Protein AF-A0A7L0WV06-F1 (afdb_monomer_lite)

Secondary structure (DSSP, 8-state):
-HHHHHHHHHHHHHHHHHHHHHHHHHHHHHHHHHHS--EEEE-------------SHHHHHHHHHHHHH-------EEEEGGGGS----PPPHHHHHHHHHHHHHHHHHHHHHHHHHHHHHHHHHHH-HHHHHHHHHHHHHHHHHHHHHHHHHHHHHHHHHHHHS--HHHHHHHHHHHH-GGG--

Organism: Alectura lathami (NCBI:txid81907)

pLDDT: mean 76.98, std 14.78, range [42.59, 97.94]

Foldseek 3Di:
DVVVVVVLVVVVVVVVVVVVVLVVQLVVLVVCLVVVWDKDFDFDQDPDDDDQDDDDPVSVVVCVVVVVVNPRPRPGDTDTCVVVRDDRDRDDPVVVCVVVVVSVVVVVVSVVVVVVVVVVVVVCCVVCVPVVVVVVVVVVVVVVVVVVVVVVVVVVVVVVVCVVCVDPVNVVVVVCCVVDVPVVD

InterPro domains:
  IPR012858 Dendritic cell-specific transmembrane protein-like [PF07782] (4-140)
  IPR051856 Cell Surface Receptor and E3 Ligase Protein [PTHR21041] (3-168)

Sequence (185 aa):
QVVELLECIPPLLLLLLAWGLDHALVGLLSTIQQHSFVQYSFHSSHHLAVHVMGTSLMAQLLRSTIGALNSSSDTELETSNFACLPQPRSMTRQQYVDSFVPLAVLVLLCLLQAYAYRLRRVIASFYFPKQEKSRVLYLYNKLLRQRHCFVRLQRERIARRVRRYPAVGTVLLEWCCRRWPRLRR

Radius of gyration: 47.27 Å; chains: 1; bounding box: 94×51×133 Å

Structure (mmCIF, N/CA/C/O backbone):
data_AF-A0A7L0WV06-F1
#
_entry.id   AF-A0A7L0WV06-F1
#
loop_
_atom_site.group_PDB
_atom_site.id
_atom_site.type_symbol
_atom_site.label_atom_id
_atom_site.label_alt_id
_atom_site.label_comp_id
_atom_site.label_asym_id
_atom_site.label_entity_id
_atom_site.label_seq_id
_atom_site.pdbx_PDB_ins_code
_atom_site.Cartn_x
_atom_site.Cartn_y
_atom_site.Cartn_z
_atom_site.occupancy
_atom_site.B_iso_or_equiv
_atom_site.auth_seq_id
_atom_site.auth_comp_id
_atom_site.auth_asym_id
_atom_site.auth_atom_id
_atom_site.pdbx_PDB_model_num
ATOM 1 N N . GLN A 1 1 ? -6.486 -5.925 12.689 1.00 59.34 1 GLN A N 1
ATOM 2 C CA . GLN A 1 1 ? -6.756 -4.754 11.823 1.00 59.34 1 GLN A CA 1
ATOM 3 C C . GLN A 1 1 ? -5.502 -3.921 11.599 1.00 59.34 1 GLN A C 1
ATOM 5 O O . GLN A 1 1 ? -5.062 -3.899 10.466 1.00 59.34 1 GLN A O 1
ATOM 10 N N . VAL A 1 2 ? -4.881 -3.309 12.620 1.00 65.00 2 VAL A N 1
ATOM 11 C CA . VAL A 1 2 ? -3.617 -2.555 12.414 1.00 65.00 2 VAL A CA 1
ATOM 12 C C . VAL A 1 2 ? -2.474 -3.461 11.925 1.00 65.00 2 VAL A C 1
ATOM 14 O O . VAL A 1 2 ? -1.718 -3.057 11.056 1.00 65.00 2 VAL A O 1
ATOM 17 N N . VAL A 1 3 ? -2.405 -4.702 12.421 1.00 71.44 3 VAL A N 1
ATOM 18 C CA . VAL A 1 3 ? -1.396 -5.698 12.007 1.00 71.44 3 VAL A CA 1
ATOM 19 C C . VAL A 1 3 ? -1.566 -6.126 10.542 1.00 71.44 3 VAL A C 1
ATOM 21 O O . VAL A 1 3 ? -0.596 -6.125 9.804 1.00 71.44 3 VAL A O 1
ATOM 24 N N . GLU A 1 4 ? -2.791 -6.382 10.076 1.00 70.88 4 GLU A N 1
ATOM 25 C CA . GLU A 1 4 ? -3.025 -6.784 8.673 1.00 70.88 4 GLU A CA 1
ATOM 26 C C . GLU A 1 4 ? -2.817 -5.636 7.672 1.00 70.88 4 GLU A C 1
ATOM 28 O O . GLU A 1 4 ? -2.334 -5.845 6.565 1.00 70.88 4 GLU A O 1
ATOM 33 N N . LEU A 1 5 ? -3.119 -4.395 8.070 1.00 68.88 5 LEU A N 1
ATOM 34 C CA . LEU A 1 5 ? -2.760 -3.211 7.280 1.00 68.88 5 LEU A CA 1
ATOM 35 C C . LEU A 1 5 ? -1.241 -3.035 7.188 1.00 68.88 5 LEU A C 1
ATOM 37 O O . LEU A 1 5 ? -0.743 -2.645 6.138 1.00 68.88 5 LEU A O 1
ATOM 41 N N . LEU A 1 6 ? -0.514 -3.341 8.265 1.00 77.38 6 LEU A N 1
ATOM 42 C CA . LEU A 1 6 ? 0.947 -3.298 8.304 1.00 77.38 6 LEU A CA 1
ATOM 43 C C . LEU A 1 6 ? 1.575 -4.372 7.401 1.00 77.38 6 LEU A C 1
ATOM 45 O O . LEU A 1 6 ? 2.596 -4.107 6.776 1.00 77.38 6 LEU A O 1
ATOM 49 N N . GLU A 1 7 ? 0.937 -5.537 7.262 1.00 77.50 7 GLU A N 1
ATOM 50 C CA . GLU A 1 7 ? 1.355 -6.594 6.328 1.00 77.50 7 GLU A CA 1
ATOM 51 C C . GLU A 1 7 ? 1.134 -6.227 4.849 1.00 77.50 7 GLU A C 1
ATOM 53 O O . GLU A 1 7 ? 1.850 -6.723 3.984 1.00 77.50 7 GLU A O 1
ATOM 58 N N . CYS A 1 8 ? 0.217 -5.301 4.541 1.00 74.06 8 CYS A N 1
ATOM 59 C CA . CYS A 1 8 ? -0.002 -4.809 3.172 1.00 74.06 8 CYS A CA 1
ATOM 60 C C . CYS A 1 8 ? 1.040 -3.769 2.716 1.00 74.06 8 CYS A C 1
ATOM 62 O O . CYS A 1 8 ? 1.171 -3.496 1.524 1.00 74.06 8 CYS A O 1
ATOM 64 N N . ILE A 1 9 ? 1.786 -3.172 3.646 1.00 79.44 9 ILE A N 1
ATOM 65 C CA . ILE A 1 9 ? 2.802 -2.148 3.359 1.00 79.44 9 ILE A CA 1
ATOM 66 C C . ILE A 1 9 ? 4.009 -2.700 2.574 1.00 79.44 9 ILE A C 1
ATOM 68 O O . ILE A 1 9 ? 4.374 -2.081 1.573 1.00 79.44 9 ILE A O 1
ATOM 72 N N . PRO A 1 10 ? 4.634 -3.836 2.949 1.00 83.12 10 PRO A N 1
ATOM 73 C CA . PRO A 1 10 ? 5.765 -4.387 2.202 1.00 83.12 10 PRO A CA 1
ATOM 74 C C . PRO A 1 10 ? 5.485 -4.702 0.719 1.00 83.12 10 PRO A C 1
ATOM 76 O O . PRO A 1 10 ? 6.305 -4.299 -0.107 1.00 83.12 10 PRO A O 1
ATOM 79 N N . PRO A 1 11 ? 4.366 -5.346 0.317 1.00 80.69 11 PRO A N 1
ATOM 80 C CA . PRO A 1 11 ? 4.102 -5.598 -1.101 1.00 80.69 11 PRO A CA 1
ATOM 81 C C . PRO A 1 11 ? 3.824 -4.310 -1.889 1.00 80.69 11 PRO A C 1
ATOM 83 O O . PRO A 1 11 ? 4.239 -4.204 -3.041 1.00 80.69 11 PRO A O 1
ATOM 86 N N . LEU A 1 12 ? 3.198 -3.299 -1.273 1.00 80.88 12 LEU A N 1
ATOM 87 C CA . LEU A 1 12 ? 3.016 -1.980 -1.894 1.00 80.88 12 LEU A CA 1
ATOM 88 C C . LEU A 1 12 ? 4.351 -1.265 -2.132 1.00 80.88 12 LEU A C 1
ATOM 90 O O . LEU A 1 12 ? 4.566 -0.695 -3.202 1.00 80.88 12 LEU A O 1
ATOM 94 N N . LEU A 1 13 ? 5.257 -1.311 -1.151 1.00 86.75 13 LEU A N 1
ATOM 95 C CA . LEU A 1 13 ? 6.591 -0.722 -1.268 1.00 86.75 13 LEU A CA 1
ATOM 96 C C . LEU A 1 13 ? 7.410 -1.407 -2.368 1.00 86.75 13 LEU A C 1
ATOM 98 O O . LEU A 1 13 ? 8.045 -0.731 -3.174 1.00 86.75 13 LEU A O 1
ATOM 102 N N . LEU A 1 14 ? 7.370 -2.740 -2.417 1.00 84.06 14 LEU A N 1
ATOM 103 C CA . LEU A 1 14 ? 8.088 -3.529 -3.416 1.00 84.06 14 LEU A CA 1
ATOM 104 C C . LEU A 1 14 ? 7.576 -3.243 -4.834 1.00 84.06 14 LEU A C 1
ATOM 106 O O . LEU A 1 14 ? 8.375 -3.144 -5.763 1.00 84.06 14 LEU A O 1
ATOM 110 N N . LEU A 1 15 ? 6.268 -3.024 -4.993 1.00 81.56 15 LEU A N 1
ATOM 111 C CA . LEU A 1 15 ? 5.667 -2.650 -6.271 1.00 81.56 15 LEU A CA 1
ATOM 112 C C . LE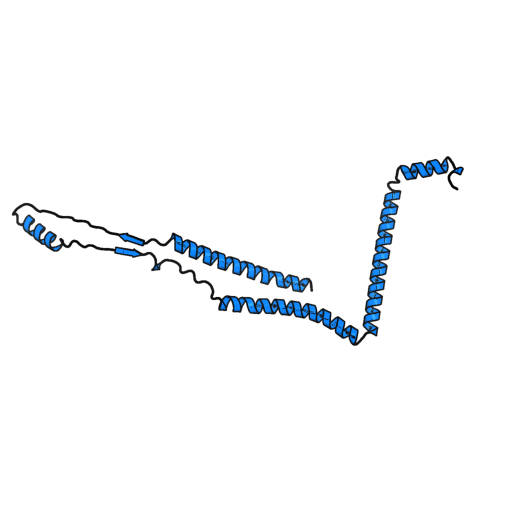U A 1 15 ? 6.090 -1.245 -6.727 1.00 81.56 15 LEU A C 1
ATOM 114 O O . LEU A 1 15 ? 6.464 -1.060 -7.883 1.00 81.56 15 LEU A O 1
ATOM 118 N N . LEU A 1 16 ? 6.072 -0.264 -5.820 1.00 84.75 16 LEU A N 1
ATOM 119 C CA . LEU A 1 16 ? 6.565 1.090 -6.097 1.00 84.75 16 LEU A CA 1
ATOM 120 C C . LEU A 1 16 ? 8.038 1.078 -6.518 1.00 84.75 16 LEU A C 1
ATOM 122 O O . LEU A 1 16 ? 8.410 1.756 -7.475 1.00 84.75 16 LEU A O 1
ATOM 126 N N . LEU A 1 17 ? 8.858 0.282 -5.828 1.00 88.25 17 LEU A N 1
ATOM 127 C CA . LEU A 1 17 ? 10.272 0.122 -6.145 1.00 88.25 17 LEU A CA 1
ATOM 128 C C . LEU A 1 17 ? 10.472 -0.516 -7.528 1.00 88.25 17 LEU A C 1
ATOM 130 O O . LEU A 1 17 ? 11.245 0.003 -8.328 1.00 88.25 17 LEU A O 1
ATOM 134 N N . ALA A 1 18 ? 9.764 -1.611 -7.822 1.00 84.31 18 ALA A N 1
ATOM 135 C CA . ALA A 1 18 ? 9.857 -2.309 -9.104 1.00 84.31 18 ALA A CA 1
ATOM 136 C C . ALA A 1 18 ? 9.412 -1.421 -10.275 1.00 84.31 18 ALA A C 1
ATOM 138 O O . ALA A 1 18 ? 10.085 -1.370 -11.301 1.00 84.31 18 ALA A O 1
ATOM 139 N N . TRP A 1 19 ? 8.324 -0.667 -10.096 1.00 84.50 19 TRP A N 1
ATOM 140 C CA . TRP A 1 19 ? 7.841 0.287 -11.091 1.00 84.50 19 TRP A CA 1
ATOM 141 C C . TRP A 1 19 ? 8.853 1.407 -11.350 1.00 84.50 19 TRP A C 1
ATOM 143 O O . TRP A 1 19 ? 9.141 1.732 -12.500 1.00 84.50 19 TRP A O 1
ATOM 153 N N . GLY A 1 20 ? 9.438 1.969 -10.288 1.00 84.88 20 GLY A N 1
ATOM 154 C CA . GLY A 1 20 ? 10.487 2.979 -10.411 1.00 84.88 20 GLY A CA 1
ATOM 155 C C . GLY A 1 20 ? 11.737 2.448 -11.115 1.00 84.88 20 GLY A C 1
ATOM 156 O O . GLY A 1 20 ? 12.302 3.141 -11.959 1.00 84.88 20 GLY A O 1
ATOM 157 N N . LEU A 1 21 ? 12.144 1.213 -10.806 1.00 85.81 21 LEU A N 1
ATOM 158 C CA . LEU A 1 21 ? 13.293 0.565 -11.432 1.00 85.81 21 LEU A CA 1
ATOM 159 C C . LEU A 1 21 ? 13.070 0.330 -12.931 1.00 85.81 21 LEU A C 1
ATOM 161 O O . LEU A 1 21 ? 13.972 0.611 -13.713 1.00 85.81 21 LEU A O 1
ATOM 165 N N . ASP A 1 22 ? 11.887 -0.136 -13.339 1.00 85.56 22 ASP A N 1
ATOM 166 C CA . ASP A 1 22 ? 11.577 -0.374 -14.755 1.00 85.56 22 ASP A CA 1
ATOM 167 C C . ASP A 1 22 ? 11.586 0.936 -15.561 1.00 85.56 22 ASP A C 1
ATOM 169 O O . ASP A 1 22 ? 12.209 1.017 -16.619 1.00 85.56 22 ASP A O 1
ATOM 173 N N . HIS A 1 23 ? 11.009 2.016 -15.017 1.00 83.88 23 HIS A N 1
ATOM 174 C CA . HIS A 1 23 ? 11.091 3.348 -15.635 1.00 83.88 23 HIS A CA 1
ATOM 175 C C . HIS A 1 23 ? 12.521 3.873 -15.727 1.00 83.88 23 HIS A C 1
ATOM 177 O O . HIS A 1 23 ? 12.909 4.424 -16.758 1.00 83.88 23 HIS A O 1
ATOM 183 N N . ALA A 1 24 ? 13.309 3.704 -14.663 1.00 84.81 24 ALA A N 1
ATOM 184 C CA . ALA A 1 24 ? 14.708 4.108 -14.653 1.00 84.81 24 ALA A CA 1
ATOM 185 C C . ALA A 1 24 ? 15.517 3.325 -15.695 1.00 84.81 24 ALA A C 1
ATOM 187 O O . ALA A 1 24 ? 16.294 3.925 -16.432 1.00 84.81 24 ALA A O 1
ATOM 188 N N . LEU A 1 25 ? 15.304 2.011 -15.801 1.00 84.38 25 LEU A N 1
ATOM 189 C CA . LEU A 1 25 ? 15.955 1.159 -16.794 1.00 84.38 25 LEU A CA 1
ATOM 190 C C . LEU A 1 25 ? 15.579 1.576 -18.214 1.00 84.38 25 LEU A C 1
ATOM 192 O O . LEU A 1 25 ? 16.469 1.845 -19.015 1.00 84.38 25 LEU A O 1
ATOM 196 N N . VAL A 1 26 ? 14.287 1.699 -18.523 1.00 83.81 26 VAL A N 1
ATOM 197 C CA . VAL A 1 26 ? 13.832 2.122 -19.855 1.00 83.81 26 VAL A CA 1
ATOM 198 C C . VAL A 1 26 ? 14.396 3.497 -20.214 1.00 83.81 26 VAL A C 1
ATOM 200 O O . VAL A 1 26 ? 14.910 3.661 -21.318 1.00 83.81 26 VAL A O 1
ATOM 203 N N . GLY A 1 27 ? 14.372 4.454 -19.281 1.00 82.31 27 GLY A N 1
ATOM 204 C CA . GLY A 1 27 ? 14.927 5.792 -19.485 1.00 82.31 27 GLY A CA 1
ATOM 205 C C . GLY A 1 27 ? 16.443 5.795 -19.699 1.00 82.31 27 GLY A C 1
ATOM 206 O O . GLY A 1 27 ? 16.947 6.487 -20.585 1.00 82.31 27 GLY A O 1
ATOM 207 N N . LEU A 1 28 ? 17.186 4.994 -18.933 1.00 82.50 28 LEU A N 1
ATOM 208 C CA . LEU A 1 28 ? 18.633 4.837 -19.101 1.00 82.50 28 LEU A CA 1
ATOM 209 C C . LEU A 1 28 ? 18.961 4.214 -20.458 1.00 82.50 28 LEU A C 1
ATOM 211 O O . LEU A 1 28 ? 19.767 4.765 -21.203 1.00 82.50 28 LEU A O 1
ATOM 215 N N . LEU A 1 29 ? 18.304 3.108 -20.812 1.00 80.81 29 LEU A N 1
ATOM 216 C CA . LEU A 1 29 ? 18.506 2.427 -22.088 1.00 80.81 29 LEU A CA 1
ATOM 217 C C . LEU A 1 29 ? 18.130 3.314 -23.285 1.00 80.81 29 LEU A C 1
ATOM 219 O O . LEU A 1 29 ? 18.871 3.334 -24.265 1.00 80.81 29 LEU A O 1
ATOM 223 N N . SER A 1 30 ? 17.053 4.104 -23.204 1.00 78.56 30 SER A N 1
ATOM 224 C CA . SER A 1 30 ? 16.699 5.056 -24.267 1.00 78.56 30 SER A CA 1
ATOM 225 C C . SER A 1 30 ? 17.704 6.202 -24.388 1.00 78.56 30 SER A C 1
ATOM 227 O O . SER A 1 30 ? 18.025 6.627 -25.495 1.00 78.56 30 SER A O 1
ATOM 229 N N . THR A 1 31 ? 18.240 6.681 -23.262 1.00 80.19 31 THR A N 1
ATOM 230 C CA . THR A 1 31 ? 19.266 7.737 -23.245 1.00 80.19 31 THR A CA 1
ATOM 231 C C . THR A 1 31 ? 20.573 7.229 -23.860 1.00 80.19 31 THR A C 1
ATOM 233 O O . THR A 1 31 ? 21.182 7.908 -24.685 1.00 80.19 31 THR A O 1
ATOM 236 N N . ILE A 1 32 ? 20.974 5.997 -23.523 1.00 78.56 32 ILE A N 1
ATOM 237 C CA . ILE A 1 32 ? 22.136 5.324 -24.120 1.00 78.56 32 ILE A CA 1
ATOM 238 C C . ILE A 1 32 ? 21.928 5.150 -25.626 1.00 78.56 32 ILE A C 1
ATOM 240 O O . ILE A 1 32 ? 22.833 5.438 -26.403 1.00 78.56 32 ILE A O 1
ATOM 244 N N . GLN A 1 33 ? 20.732 4.741 -26.056 1.00 73.19 33 GLN A N 1
ATOM 245 C CA . GLN A 1 33 ? 20.413 4.576 -27.473 1.00 73.19 33 GLN A CA 1
ATOM 246 C C . GLN A 1 33 ? 20.546 5.894 -28.256 1.00 73.19 33 GLN A C 1
ATOM 248 O O . GLN A 1 33 ? 21.103 5.898 -29.351 1.00 73.19 33 GLN A O 1
ATOM 253 N N . GLN A 1 34 ? 20.073 7.011 -27.693 1.00 71.31 34 GLN A N 1
ATOM 254 C CA . GLN A 1 34 ? 20.130 8.330 -28.334 1.00 71.31 34 GLN A CA 1
ATOM 255 C C . GLN A 1 34 ? 21.554 8.885 -28.441 1.00 71.31 34 GLN A C 1
ATOM 257 O O . GLN A 1 34 ? 21.893 9.496 -29.451 1.00 71.31 34 GLN A O 1
ATOM 262 N N . HIS A 1 35 ? 22.395 8.667 -27.427 1.00 70.69 35 HIS A N 1
ATOM 263 C CA . HIS A 1 35 ? 23.760 9.200 -27.404 1.00 70.69 35 HIS A CA 1
ATOM 264 C C . HIS A 1 35 ? 24.818 8.268 -28.014 1.00 70.69 35 HIS A C 1
ATOM 266 O O . HIS A 1 35 ? 25.899 8.734 -28.359 1.00 70.69 35 HIS A O 1
ATOM 272 N N . SER A 1 36 ? 24.529 6.971 -28.159 1.00 62.06 36 SER A N 1
ATOM 273 C CA . SER A 1 36 ? 25.464 5.974 -28.704 1.00 62.06 36 SER A CA 1
ATOM 274 C C . SER A 1 36 ? 25.270 5.696 -30.200 1.00 62.06 36 SER A C 1
ATOM 276 O O . SER A 1 36 ? 25.999 4.876 -30.764 1.00 62.06 36 SER A O 1
ATOM 278 N N . PHE A 1 37 ? 24.292 6.328 -30.856 1.00 60.38 37 PHE A N 1
ATOM 279 C CA . PHE A 1 37 ? 24.118 6.191 -32.299 1.00 60.38 37 PHE A CA 1
ATOM 280 C C . PHE A 1 37 ? 25.239 6.937 -33.028 1.00 60.38 37 PHE A C 1
ATOM 282 O O . PHE A 1 37 ? 25.236 8.164 -33.115 1.00 60.38 37 PHE A O 1
ATOM 289 N N . VAL A 1 38 ? 26.207 6.181 -33.547 1.00 58.56 38 VAL A N 1
ATOM 290 C CA . VAL A 1 38 ? 27.296 6.711 -34.368 1.00 58.56 38 VAL A CA 1
ATOM 291 C C . VAL A 1 38 ? 27.256 6.036 -35.734 1.00 58.56 38 VAL A C 1
ATOM 293 O O . VAL A 1 38 ? 27.333 4.809 -35.838 1.00 58.56 38 VAL A O 1
ATOM 296 N N . GLN A 1 39 ? 27.110 6.853 -36.775 1.00 54.88 39 GLN A N 1
ATOM 297 C CA . GLN A 1 39 ? 27.149 6.439 -38.172 1.00 54.88 39 GLN A CA 1
ATOM 298 C C . GLN A 1 39 ? 28.420 7.022 -38.790 1.00 54.88 39 GLN A C 1
ATOM 300 O O . GLN A 1 39 ? 28.540 8.236 -38.938 1.00 54.88 39 GLN A O 1
ATOM 305 N N . TYR A 1 40 ? 29.394 6.157 -39.081 1.00 48.25 40 TYR A N 1
ATOM 306 C CA . TYR A 1 40 ? 30.646 6.550 -39.721 1.00 48.25 40 TYR A CA 1
ATOM 307 C C . TYR A 1 40 ? 30.551 6.247 -41.218 1.00 48.25 40 TYR A C 1
ATOM 309 O O . TYR A 1 40 ? 30.622 5.088 -41.630 1.00 48.25 40 TYR A O 1
ATOM 317 N N . SER A 1 41 ? 30.398 7.293 -42.030 1.00 45.91 41 SER A N 1
ATOM 318 C CA . SER A 1 41 ? 30.575 7.232 -43.482 1.00 45.91 41 SER A CA 1
ATOM 319 C C . SER A 1 41 ? 32.053 7.473 -43.801 1.00 45.91 41 SER A C 1
ATOM 321 O O . SER A 1 41 ? 32.508 8.619 -43.862 1.00 45.91 41 SER A O 1
ATOM 323 N N . PHE A 1 42 ? 32.835 6.401 -43.940 1.00 44.56 42 PHE A N 1
ATOM 324 C CA . PHE A 1 42 ? 34.228 6.509 -44.373 1.00 44.56 42 PHE A CA 1
ATOM 325 C C . PHE A 1 42 ? 34.273 6.663 -45.900 1.00 44.56 42 PHE A C 1
ATOM 327 O O . PHE A 1 42 ? 34.231 5.673 -46.625 1.00 44.56 42 PHE A O 1
ATOM 334 N N . HIS A 1 43 ? 34.387 7.902 -46.389 1.00 44.16 43 HIS A N 1
ATOM 335 C CA . HIS A 1 43 ? 34.779 8.185 -47.774 1.00 44.16 43 HIS A CA 1
ATOM 336 C C . HIS A 1 43 ? 36.303 8.344 -47.838 1.00 44.16 43 HIS A C 1
ATOM 338 O O . HIS A 1 43 ? 36.851 9.335 -47.357 1.00 44.16 43 HIS A O 1
ATOM 344 N N . SER A 1 44 ? 37.002 7.365 -48.413 1.00 42.59 44 SER A N 1
ATOM 345 C CA . SER A 1 44 ? 38.447 7.433 -48.659 1.00 42.59 44 SER A CA 1
ATOM 346 C C . SER A 1 44 ? 38.708 7.480 -50.166 1.00 42.59 44 SER A C 1
ATOM 348 O O . SER A 1 44 ? 38.824 6.452 -50.822 1.00 42.59 44 SER A O 1
ATOM 350 N N . SER A 1 45 ? 38.776 8.686 -50.731 1.00 43.62 45 SER A N 1
ATOM 351 C CA . SER A 1 45 ? 39.096 8.915 -52.146 1.00 43.62 45 SER A CA 1
ATOM 352 C C . SER A 1 45 ? 40.610 9.111 -52.323 1.00 43.62 45 SER A C 1
ATOM 354 O O . SER A 1 45 ? 41.103 10.240 -52.384 1.00 43.62 45 SER A O 1
ATOM 356 N N . HIS A 1 46 ? 41.381 8.020 -52.364 1.00 43.19 46 HIS A N 1
ATOM 357 C CA . HIS A 1 46 ? 42.818 8.070 -52.667 1.00 43.19 46 HIS A CA 1
ATOM 358 C C . HIS A 1 46 ? 43.065 7.971 -54.183 1.00 43.19 46 HIS A C 1
ATOM 360 O O . HIS A 1 46 ? 43.235 6.886 -54.732 1.00 43.19 46 HIS A O 1
ATOM 366 N N . HIS A 1 47 ? 43.137 9.115 -54.870 1.00 44.88 47 HIS A N 1
ATOM 367 C CA . HIS A 1 47 ? 43.602 9.181 -56.261 1.00 44.88 47 HIS A CA 1
ATOM 368 C C . HIS A 1 47 ? 45.136 9.133 -56.322 1.00 44.88 47 HIS A C 1
ATOM 370 O O . HIS A 1 47 ? 45.811 10.161 -56.280 1.00 44.88 47 HIS A O 1
ATOM 376 N N . LEU A 1 48 ? 45.700 7.929 -56.417 1.00 50.66 48 LEU A N 1
ATOM 377 C CA . LEU A 1 48 ? 47.137 7.708 -56.599 1.00 50.66 48 LEU A CA 1
ATOM 378 C C . LEU A 1 48 ? 47.439 7.469 -58.088 1.00 50.66 48 LEU A C 1
ATOM 380 O O . LEU A 1 48 ? 47.421 6.342 -58.572 1.00 50.66 48 LEU A O 1
ATOM 384 N N . ALA A 1 49 ? 47.713 8.545 -58.830 1.00 52.88 49 ALA A N 1
ATOM 385 C CA . ALA A 1 49 ? 48.162 8.465 -60.220 1.00 52.88 49 ALA A CA 1
ATOM 386 C C . ALA A 1 49 ? 49.698 8.377 -60.271 1.00 52.88 49 ALA A C 1
ATOM 388 O O . ALA A 1 49 ? 50.397 9.379 -60.120 1.00 52.88 49 ALA A O 1
ATOM 389 N N . VAL A 1 50 ? 50.239 7.171 -60.465 1.00 56.47 50 VAL A N 1
ATOM 390 C CA . VAL A 1 50 ? 51.693 6.938 -60.535 1.00 56.47 50 VAL A CA 1
ATOM 391 C C . VAL A 1 50 ? 52.145 6.855 -61.994 1.00 56.47 50 VAL A C 1
ATOM 393 O O . VAL A 1 50 ? 51.928 5.855 -62.677 1.00 56.47 50 VAL A O 1
ATOM 396 N N . HIS A 1 51 ? 52.819 7.902 -62.476 1.00 53.72 51 HIS A N 1
ATOM 397 C CA . HIS A 1 51 ? 53.445 7.915 -63.800 1.00 53.72 51 HIS A CA 1
ATOM 398 C C . HIS A 1 51 ? 54.875 7.364 -63.744 1.00 53.72 51 HIS A C 1
ATOM 400 O O . HIS A 1 51 ? 55.804 8.035 -63.302 1.00 53.72 51 HIS A O 1
ATOM 406 N N . VAL A 1 52 ? 55.069 6.144 -64.246 1.00 69.44 52 VAL A N 1
ATOM 407 C CA . VAL A 1 52 ? 56.408 5.572 -64.457 1.00 69.44 52 VAL A CA 1
ATOM 408 C C . VAL A 1 52 ? 57.012 6.180 -65.730 1.00 69.44 52 VAL A C 1
ATOM 410 O O . VAL A 1 52 ? 56.359 6.158 -66.774 1.00 69.44 52 VAL A O 1
ATOM 413 N N . MET A 1 53 ? 58.247 6.689 -65.680 1.00 60.12 53 MET A N 1
ATOM 414 C CA . MET A 1 53 ? 58.999 7.199 -66.842 1.00 60.12 53 MET A CA 1
ATOM 415 C C . MET A 1 53 ? 60.168 6.264 -67.184 1.00 60.12 53 MET A C 1
ATOM 417 O O . MET A 1 53 ? 60.838 5.758 -66.288 1.00 60.12 53 MET A O 1
ATOM 421 N N . GLY A 1 54 ? 60.399 6.017 -68.479 1.00 73.06 54 GLY A N 1
ATOM 422 C CA . GLY A 1 54 ? 61.459 5.130 -68.984 1.00 73.06 54 GLY A CA 1
ATOM 423 C C . GLY A 1 54 ? 60.955 3.959 -69.844 1.00 73.06 54 GLY A C 1
ATOM 424 O O . GLY A 1 54 ? 59.808 3.517 -69.713 1.00 73.06 54 GLY A O 1
ATOM 425 N N . THR A 1 55 ? 61.825 3.472 -70.739 1.00 77.88 55 THR A N 1
ATOM 426 C CA . THR A 1 55 ? 61.578 2.375 -71.704 1.00 77.88 55 THR A CA 1
ATOM 427 C C . THR A 1 55 ? 62.236 1.047 -71.308 1.00 77.88 55 THR A C 1
ATOM 429 O O . THR A 1 55 ? 62.268 0.111 -72.102 1.00 77.88 55 THR A O 1
ATOM 432 N N . SER A 1 56 ? 62.763 0.937 -70.085 1.00 81.75 56 SER A N 1
ATOM 433 C CA . SER A 1 56 ? 63.387 -0.297 -69.597 1.00 81.75 56 SER A CA 1
ATOM 434 C C . SER A 1 56 ? 62.355 -1.409 -69.351 1.00 81.75 56 SER A C 1
ATOM 436 O O . SER A 1 56 ? 61.186 -1.143 -69.061 1.00 81.75 56 SER A O 1
ATOM 438 N N . LEU A 1 57 ? 62.796 -2.673 -69.406 1.00 81.56 57 LEU A N 1
ATOM 439 C CA . LEU A 1 57 ? 61.941 -3.843 -69.140 1.00 81.56 57 LEU A CA 1
ATOM 440 C C . LEU A 1 57 ? 61.287 -3.791 -67.743 1.00 81.56 57 LEU A C 1
ATOM 442 O O . LEU A 1 57 ? 60.117 -4.134 -67.594 1.00 81.56 57 LEU A O 1
ATOM 446 N N . MET A 1 58 ? 61.996 -3.278 -66.730 1.00 81.50 58 MET A N 1
ATOM 447 C CA . MET A 1 58 ? 61.444 -3.039 -65.385 1.00 81.50 58 MET A CA 1
ATOM 448 C C . MET A 1 58 ? 60.322 -1.990 -65.384 1.00 81.50 58 MET A C 1
ATOM 450 O O . MET A 1 58 ? 59.308 -2.177 -64.713 1.00 81.50 58 MET A O 1
ATOM 454 N N . ALA A 1 59 ? 60.460 -0.912 -66.166 1.00 79.38 59 ALA A N 1
ATOM 455 C CA . ALA A 1 59 ? 59.423 0.111 -66.292 1.00 79.38 59 ALA A CA 1
ATOM 456 C C . ALA A 1 59 ? 58.165 -0.424 -66.999 1.00 79.38 59 ALA A C 1
ATOM 458 O O . ALA A 1 59 ? 57.055 -0.023 -66.655 1.00 79.38 59 ALA A O 1
ATOM 459 N N . GLN A 1 60 ? 58.314 -1.345 -67.958 1.00 78.75 60 GLN A N 1
ATOM 460 C CA . GLN A 1 60 ? 57.179 -2.019 -68.601 1.00 78.75 60 GLN A CA 1
ATOM 461 C C . GLN A 1 60 ? 56.450 -2.966 -67.641 1.00 78.75 60 GLN A C 1
ATOM 463 O O . GLN A 1 60 ? 55.222 -2.923 -67.577 1.00 78.75 60 GLN A O 1
ATOM 468 N N . LEU A 1 61 ? 57.186 -3.750 -66.846 1.00 80.12 61 LEU A N 1
ATOM 469 C CA . LEU A 1 61 ? 56.595 -4.639 -65.844 1.00 80.12 61 LEU A CA 1
ATOM 470 C C . LEU A 1 61 ? 55.824 -3.855 -64.778 1.00 80.12 61 LEU A C 1
ATOM 472 O O . LEU A 1 61 ? 54.655 -4.152 -64.543 1.00 80.12 61 LEU A O 1
ATOM 476 N N . LEU A 1 62 ? 56.423 -2.801 -64.217 1.00 76.62 62 LEU A N 1
ATOM 477 C CA . LEU A 1 62 ? 55.759 -1.937 -63.236 1.00 76.62 62 LEU A CA 1
ATOM 478 C C . LEU A 1 62 ? 54.521 -1.241 -63.814 1.00 76.62 62 LEU A C 1
ATOM 480 O O . LEU A 1 62 ? 53.502 -1.136 -63.141 1.00 76.62 62 LEU A O 1
ATOM 484 N N . ARG A 1 63 ? 54.564 -0.808 -65.079 1.00 78.44 63 ARG A N 1
ATOM 485 C CA . ARG A 1 63 ? 53.402 -0.196 -65.740 1.00 78.44 63 ARG A CA 1
ATOM 486 C C . ARG A 1 63 ? 52.274 -1.212 -65.969 1.00 78.44 63 ARG A C 1
ATOM 488 O O . ARG A 1 63 ? 51.110 -0.851 -65.839 1.00 78.44 63 ARG A O 1
ATOM 495 N N . SER A 1 64 ? 52.607 -2.474 -66.253 1.00 73.44 64 SER A N 1
ATOM 496 C CA . SER A 1 64 ? 51.621 -3.551 -66.427 1.00 73.44 64 SER A CA 1
ATOM 497 C C . SER A 1 64 ? 50.961 -3.992 -65.114 1.00 73.44 64 SER A C 1
ATOM 499 O O . SER A 1 64 ? 49.755 -4.220 -65.087 1.00 73.44 64 SER A O 1
ATOM 501 N N . THR A 1 65 ? 51.710 -4.040 -64.007 1.00 73.19 65 THR A N 1
ATOM 502 C CA . THR A 1 65 ? 51.169 -4.398 -62.687 1.00 73.19 65 THR A CA 1
ATOM 503 C C . THR A 1 65 ? 50.375 -3.256 -62.060 1.00 73.19 65 THR A C 1
ATOM 505 O O . THR A 1 65 ? 49.307 -3.496 -61.506 1.00 73.19 65 THR A O 1
ATOM 508 N N . ILE A 1 66 ? 50.833 -2.008 -62.204 1.00 67.25 66 ILE A N 1
ATOM 509 C CA . ILE A 1 66 ? 50.109 -0.820 -61.722 1.00 67.25 66 ILE A CA 1
ATOM 510 C C . ILE A 1 66 ? 48.855 -0.564 -62.571 1.00 67.25 66 ILE A C 1
ATOM 512 O O . ILE A 1 66 ? 47.823 -0.190 -62.026 1.00 67.25 66 ILE A O 1
ATOM 516 N N . GLY A 1 67 ? 48.892 -0.832 -63.883 1.00 65.31 67 GLY A N 1
ATOM 517 C CA . GLY A 1 67 ? 47.726 -0.713 -64.767 1.00 65.31 67 GLY A CA 1
ATOM 518 C C . GLY A 1 67 ? 46.583 -1.675 -64.424 1.00 65.31 67 GLY A C 1
ATOM 519 O O . GLY A 1 67 ? 45.422 -1.304 -64.557 1.00 65.31 67 GLY A O 1
ATOM 520 N N . ALA A 1 68 ? 46.899 -2.871 -63.916 1.00 62.19 68 ALA A N 1
ATOM 521 C CA . ALA A 1 68 ? 45.904 -3.830 -63.426 1.00 62.19 68 ALA A CA 1
ATOM 522 C C . ALA A 1 68 ? 45.311 -3.448 -62.053 1.00 62.19 68 ALA A C 1
ATOM 524 O O . ALA A 1 68 ? 44.235 -3.920 -61.695 1.00 62.19 68 ALA A O 1
ATOM 525 N N . LEU A 1 69 ? 46.003 -2.589 -61.298 1.00 57.34 69 LEU A N 1
ATOM 526 C CA . LEU A 1 69 ? 45.603 -2.100 -59.974 1.00 57.34 69 LEU A CA 1
ATOM 527 C C . LEU A 1 69 ? 45.035 -0.669 -60.011 1.00 57.34 69 LEU A C 1
ATOM 529 O O . LEU A 1 69 ? 44.591 -0.167 -58.984 1.00 57.34 69 LEU A O 1
ATOM 533 N N . ASN A 1 70 ? 44.998 -0.024 -61.183 1.00 55.78 70 ASN A N 1
ATOM 534 C CA . ASN A 1 70 ? 44.477 1.331 -61.410 1.00 55.78 70 ASN A CA 1
ATOM 535 C C . ASN A 1 70 ? 42.935 1.403 -61.384 1.00 55.78 70 ASN A C 1
ATOM 537 O O . ASN A 1 70 ? 42.320 2.217 -62.072 1.00 55.78 70 ASN A O 1
ATOM 541 N N . SER A 1 71 ? 42.296 0.522 -60.619 1.00 50.31 71 SER A N 1
ATOM 542 C CA . SER A 1 71 ? 40.874 0.618 -60.336 1.00 50.31 71 SER A CA 1
ATOM 543 C C . SER A 1 71 ? 40.731 1.572 -59.161 1.00 50.31 71 SER A C 1
ATOM 545 O O . SER A 1 71 ? 41.063 1.214 -58.034 1.00 50.31 71 SER A O 1
ATOM 547 N N . SER A 1 72 ? 40.265 2.792 -59.418 1.00 50.28 72 SER A N 1
ATOM 548 C CA . SER A 1 72 ? 39.744 3.685 -58.385 1.00 50.28 72 SER A CA 1
ATOM 549 C C . SER A 1 72 ? 38.604 2.962 -57.668 1.00 50.28 72 SER A C 1
ATOM 551 O O . SER A 1 72 ? 37.466 2.950 -58.135 1.00 5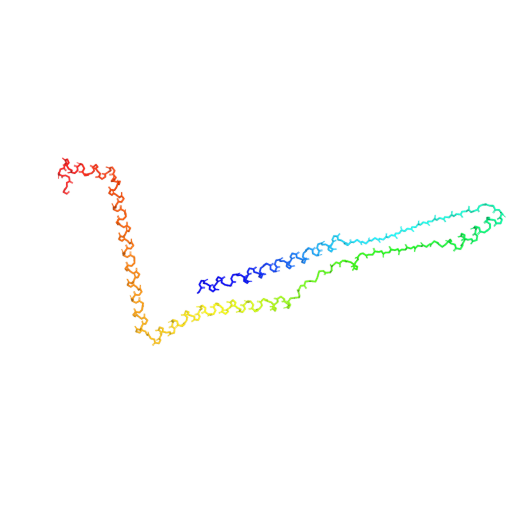0.28 72 SER A O 1
ATOM 553 N N . SER A 1 73 ? 38.926 2.249 -56.595 1.00 45.12 73 SER A N 1
ATOM 554 C CA . SER A 1 73 ? 37.942 1.580 -55.765 1.00 45.12 73 SER A CA 1
ATOM 555 C C . SER A 1 73 ? 37.342 2.630 -54.841 1.00 45.12 73 SER A C 1
ATOM 557 O O . SER A 1 73 ? 37.892 2.896 -53.773 1.00 45.12 73 SER A O 1
ATOM 559 N N . ASP A 1 74 ? 36.236 3.241 -55.264 1.00 43.81 74 ASP A N 1
ATOM 560 C CA . ASP A 1 74 ? 35.342 3.960 -54.359 1.00 43.81 74 ASP A CA 1
ATOM 561 C C . ASP A 1 74 ? 34.729 2.927 -53.409 1.00 43.81 74 ASP A C 1
ATOM 563 O O . ASP A 1 74 ? 33.706 2.301 -53.682 1.00 43.81 74 ASP A O 1
ATOM 567 N N . THR A 1 75 ? 35.427 2.649 -52.311 1.00 43.47 75 THR A N 1
ATOM 568 C CA . THR A 1 75 ? 34.903 1.811 -51.237 1.00 43.47 75 THR A CA 1
ATOM 569 C C . THR A 1 75 ? 34.125 2.702 -50.284 1.00 43.47 75 THR A C 1
ATOM 571 O O . THR A 1 75 ? 34.688 3.254 -49.338 1.00 43.47 75 THR A O 1
ATOM 574 N N . GLU A 1 76 ? 32.830 2.853 -50.543 1.00 45.34 76 GLU A N 1
ATOM 575 C CA . GLU A 1 76 ? 31.885 3.411 -49.578 1.00 45.34 76 GLU A CA 1
ATOM 576 C C . GLU A 1 76 ? 31.634 2.360 -48.489 1.00 45.34 76 GLU A C 1
ATOM 578 O O . GLU A 1 76 ? 30.811 1.456 -48.632 1.00 45.34 76 GLU A O 1
ATOM 583 N N . LEU A 1 77 ? 32.405 2.426 -47.401 1.00 48.22 77 LEU A N 1
ATOM 584 C CA . LEU A 1 77 ? 32.142 1.629 -46.205 1.00 48.22 77 LEU A CA 1
ATOM 585 C C . LEU A 1 77 ? 31.246 2.434 -45.264 1.00 48.22 77 LEU A C 1
ATOM 587 O O . LEU A 1 77 ? 31.713 3.184 -44.403 1.00 48.22 77 LEU A O 1
ATOM 591 N N . GLU A 1 78 ? 29.937 2.247 -45.419 1.00 52.69 78 GLU A N 1
ATOM 592 C CA . GLU A 1 78 ? 28.967 2.639 -44.402 1.00 52.69 78 GLU A CA 1
ATOM 593 C C . GLU A 1 78 ? 28.982 1.606 -43.271 1.00 52.69 78 GLU A C 1
ATOM 595 O O . GLU A 1 78 ? 28.430 0.511 -43.378 1.00 52.69 78 GLU A O 1
ATOM 600 N N . THR A 1 79 ? 29.638 1.945 -42.160 1.00 54.78 79 THR A N 1
ATOM 601 C CA . THR A 1 79 ? 29.615 1.117 -40.948 1.00 54.78 79 THR A CA 1
ATOM 602 C C . THR A 1 79 ? 28.710 1.778 -39.912 1.00 54.78 79 THR A C 1
ATOM 604 O O . THR A 1 79 ? 28.971 2.885 -39.438 1.00 54.78 79 THR A O 1
ATOM 607 N N . SER A 1 80 ? 27.599 1.115 -39.579 1.00 60.34 80 SER A N 1
ATOM 608 C CA . SER A 1 80 ? 26.638 1.590 -38.5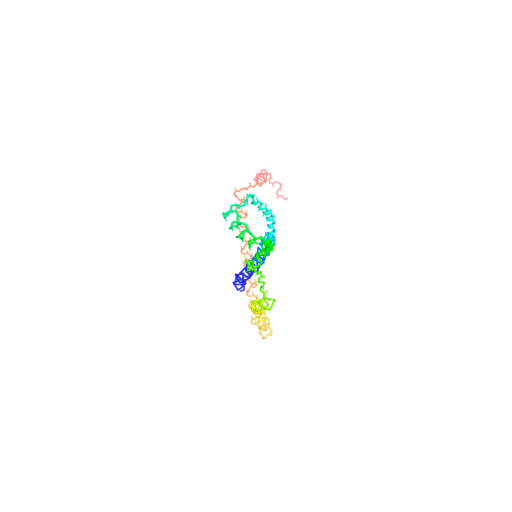79 1.00 60.34 80 SER A CA 1
ATOM 609 C C . SER A 1 80 ? 26.676 0.704 -37.333 1.00 60.34 80 SER A C 1
ATOM 611 O O . SER A 1 80 ? 26.699 -0.523 -37.417 1.00 60.34 80 SER A O 1
ATOM 613 N N . ASN A 1 81 ? 26.666 1.317 -36.145 1.00 67.31 81 ASN A N 1
ATOM 614 C CA . ASN A 1 81 ? 26.661 0.581 -34.873 1.00 67.31 81 ASN A CA 1
ATOM 615 C C . ASN A 1 81 ? 25.264 0.030 -34.503 1.00 67.31 81 ASN A C 1
ATOM 617 O O . ASN A 1 81 ? 25.095 -0.561 -33.445 1.00 67.31 81 ASN A O 1
ATOM 621 N N . PHE A 1 82 ? 24.253 0.194 -35.369 1.00 66.25 82 PHE A N 1
ATOM 622 C CA . PHE A 1 82 ? 22.841 -0.099 -35.081 1.00 66.25 82 PHE A CA 1
ATOM 623 C C . PHE A 1 82 ? 22.589 -1.528 -34.576 1.00 66.25 82 PHE A C 1
ATOM 625 O O . PHE A 1 82 ? 21.765 -1.726 -33.687 1.00 66.25 82 PHE A O 1
ATOM 632 N N . ALA A 1 83 ? 23.331 -2.515 -35.088 1.00 67.38 83 ALA A N 1
ATOM 633 C CA . ALA A 1 83 ? 23.219 -3.913 -34.664 1.00 67.38 83 ALA A CA 1
ATOM 634 C C . ALA A 1 83 ? 23.664 -4.158 -33.207 1.00 67.38 83 ALA A C 1
ATOM 636 O O . ALA A 1 83 ? 23.250 -5.142 -32.598 1.00 67.38 83 ALA A O 1
ATOM 637 N N . CYS A 1 84 ? 24.484 -3.266 -32.645 1.00 64.94 84 CYS A N 1
ATOM 638 C CA . CYS A 1 84 ? 25.022 -3.365 -31.289 1.00 64.94 84 CYS A CA 1
ATOM 639 C C . CYS A 1 84 ? 24.260 -2.492 -30.278 1.00 64.94 84 CYS A C 1
ATOM 641 O O . CYS A 1 84 ? 24.534 -2.578 -29.079 1.00 64.94 84 CYS A O 1
ATOM 643 N N . LEU A 1 85 ? 23.313 -1.655 -30.726 1.00 68.81 85 LEU A N 1
ATOM 644 C CA . LEU A 1 85 ? 22.549 -0.789 -29.830 1.00 68.81 85 LEU A CA 1
ATOM 645 C C . LEU A 1 85 ? 21.530 -1.623 -29.033 1.00 68.81 85 LEU A C 1
ATOM 647 O O . LEU A 1 85 ? 20.739 -2.366 -29.623 1.00 68.81 85 LEU A O 1
ATOM 651 N N . PRO A 1 86 ? 21.491 -1.491 -27.696 1.00 66.25 86 PRO A N 1
ATOM 652 C CA . PRO A 1 86 ? 20.519 -2.208 -26.892 1.00 66.25 86 PRO A CA 1
ATOM 653 C C . PRO A 1 86 ? 19.116 -1.666 -27.191 1.00 66.25 86 PRO A C 1
ATOM 655 O O . PRO A 1 86 ? 18.848 -0.475 -27.040 1.00 66.25 86 PRO A O 1
ATOM 658 N N . GLN A 1 87 ? 18.211 -2.542 -27.630 1.00 68.81 87 GLN A N 1
ATOM 659 C CA . GLN A 1 87 ? 16.813 -2.184 -27.856 1.00 68.81 87 GLN A CA 1
ATOM 660 C C . GLN A 1 87 ? 16.069 -2.168 -26.511 1.00 68.81 87 GLN A C 1
ATOM 662 O O . GLN A 1 87 ? 15.919 -3.235 -25.904 1.00 68.81 87 GLN A O 1
ATOM 667 N N . PRO A 1 88 ? 15.579 -1.007 -26.033 1.00 65.12 88 PRO A N 1
ATOM 668 C CA . PRO A 1 88 ? 14.782 -0.954 -24.815 1.00 65.12 88 PRO A CA 1
ATOM 669 C C . PRO A 1 88 ? 13.457 -1.688 -25.047 1.00 65.12 88 PRO A C 1
ATOM 671 O O . PRO A 1 88 ? 12.532 -1.165 -25.667 1.00 65.12 88 PRO A O 1
ATOM 674 N N . ARG A 1 89 ? 13.357 -2.927 -24.560 1.00 66.81 89 ARG A N 1
ATOM 675 C CA . ARG A 1 89 ? 12.082 -3.642 -24.489 1.00 66.81 89 ARG A CA 1
ATOM 676 C C . ARG A 1 89 ? 11.387 -3.250 -23.198 1.00 66.81 89 ARG A C 1
ATOM 678 O O . ARG A 1 89 ? 11.739 -3.747 -22.134 1.00 66.81 89 ARG A O 1
ATOM 685 N N . SER A 1 90 ? 10.402 -2.367 -23.304 1.00 66.69 90 SER A N 1
ATOM 686 C CA . SER A 1 90 ? 9.474 -2.129 -22.208 1.00 66.69 90 SER A CA 1
ATOM 687 C C . SER A 1 90 ? 8.585 -3.354 -22.004 1.00 66.69 90 SER A C 1
ATOM 689 O O . SER A 1 90 ? 8.204 -4.047 -22.954 1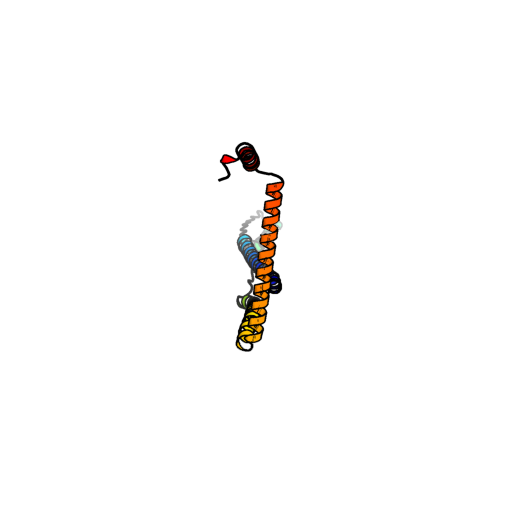.00 66.69 90 SER A O 1
ATOM 691 N N . MET A 1 91 ? 8.259 -3.632 -20.745 1.00 69.06 91 MET A N 1
ATOM 692 C CA . MET A 1 91 ? 7.309 -4.680 -20.406 1.00 69.06 91 MET A CA 1
ATOM 693 C C . MET A 1 91 ? 5.945 -4.322 -21.012 1.00 69.06 91 MET A C 1
ATOM 695 O O . MET A 1 91 ? 5.492 -3.174 -20.949 1.00 69.06 91 MET A O 1
ATOM 699 N N . THR A 1 92 ? 5.298 -5.284 -21.668 1.00 79.62 92 THR A N 1
ATOM 700 C CA . THR A 1 92 ? 4.031 -5.014 -22.363 1.00 79.62 92 THR A CA 1
ATOM 701 C C . THR A 1 92 ? 2.953 -4.604 -21.359 1.00 79.62 92 THR A C 1
ATOM 703 O O . THR A 1 92 ? 2.931 -5.073 -20.220 1.00 79.62 92 THR A O 1
ATOM 706 N N . ARG A 1 93 ? 2.007 -3.748 -21.775 1.00 76.19 93 ARG A N 1
ATOM 707 C CA . ARG A 1 93 ? 0.898 -3.307 -20.903 1.00 76.19 93 ARG A CA 1
ATOM 708 C C . ARG A 1 93 ? 0.139 -4.478 -20.272 1.00 76.19 93 ARG A C 1
ATOM 710 O O . ARG A 1 93 ? -0.316 -4.353 -19.143 1.00 76.19 93 ARG A O 1
ATOM 717 N N . GLN A 1 94 ? 0.028 -5.603 -20.978 1.00 81.81 94 GLN A N 1
ATOM 718 C CA . GLN A 1 94 ? -0.625 -6.812 -20.473 1.00 81.81 94 GLN A CA 1
ATOM 719 C C . GLN A 1 94 ? 0.125 -7.416 -19.280 1.00 81.81 94 GLN A C 1
ATOM 721 O O . GLN A 1 94 ? -0.480 -7.637 -18.242 1.00 81.81 94 GLN A O 1
ATOM 726 N N . GLN A 1 95 ? 1.450 -7.553 -19.366 1.00 80.50 95 GLN A N 1
ATOM 727 C CA . GLN A 1 95 ? 2.279 -8.077 -18.271 1.00 80.50 95 GLN A CA 1
ATOM 728 C C . GLN A 1 95 ? 2.229 -7.191 -17.015 1.00 80.50 95 GLN A C 1
ATOM 730 O O . GLN A 1 95 ? 2.265 -7.688 -15.886 1.00 80.50 95 GLN A O 1
ATOM 735 N N . TYR A 1 96 ? 2.100 -5.876 -17.209 1.00 80.50 96 TYR A N 1
ATOM 736 C CA . TYR A 1 96 ? 1.874 -4.925 -16.122 1.00 80.50 96 TYR A CA 1
ATOM 737 C C . TYR A 1 96 ? 0.527 -5.145 -15.431 1.00 80.50 96 TYR A C 1
ATOM 739 O O . TYR A 1 96 ? 0.455 -5.182 -14.202 1.00 80.50 96 TYR A O 1
ATOM 747 N N . VAL A 1 97 ? -0.535 -5.307 -16.221 1.00 83.56 97 VAL A N 1
ATOM 748 C CA . VAL A 1 97 ? -1.885 -5.565 -15.710 1.00 83.56 97 VAL A CA 1
ATOM 749 C C . VAL A 1 97 ? -1.920 -6.897 -14.961 1.00 83.56 97 VAL A C 1
ATOM 751 O O . VAL A 1 97 ? -2.365 -6.924 -13.816 1.00 83.56 97 VAL A O 1
ATOM 754 N N . ASP A 1 98 ? -1.366 -7.960 -15.538 1.00 85.94 98 ASP A N 1
ATOM 755 C CA . ASP A 1 98 ? -1.340 -9.294 -14.930 1.00 85.94 98 ASP A CA 1
ATOM 756 C C . ASP A 1 98 ? -0.601 -9.319 -13.586 1.00 85.94 98 ASP A C 1
ATOM 758 O O . ASP A 1 98 ? -0.995 -10.044 -12.675 1.00 85.94 98 ASP A O 1
ATOM 762 N N . SER A 1 99 ? 0.433 -8.490 -13.422 1.00 82.25 99 SER A N 1
ATOM 763 C CA . SER A 1 99 ? 1.176 -8.382 -12.159 1.00 82.25 99 SER A CA 1
ATOM 764 C C . SER A 1 99 ? 0.446 -7.530 -11.113 1.00 82.25 99 SER A C 1
ATOM 766 O O . SER A 1 99 ? 0.479 -7.832 -9.919 1.00 82.25 99 SER A O 1
ATOM 768 N N . PHE A 1 100 ? -0.230 -6.458 -11.537 1.00 83.31 100 PHE A N 1
ATOM 769 C CA . PHE A 1 100 ? -0.886 -5.516 -10.627 1.00 83.31 100 PHE A CA 1
ATOM 770 C C . PHE A 1 100 ? -2.249 -6.016 -10.125 1.00 83.31 100 PHE A C 1
ATOM 772 O O . PHE A 1 100 ? -2.605 -5.804 -8.965 1.00 83.31 100 PHE A O 1
ATOM 779 N N . VAL A 1 101 ? -3.008 -6.706 -10.979 1.00 87.75 101 VAL A N 1
ATOM 780 C CA . VAL A 1 101 ? -4.345 -7.240 -10.673 1.00 87.75 101 VAL A CA 1
ATOM 781 C C . VAL A 1 101 ? -4.385 -8.121 -9.414 1.00 87.75 101 VAL A C 1
ATOM 783 O O . VAL A 1 101 ? -5.190 -7.814 -8.532 1.00 87.75 101 VAL A O 1
ATOM 786 N N . PRO A 1 102 ? -3.555 -9.172 -9.246 1.00 86.56 102 PRO A N 1
ATOM 787 C CA . PRO A 1 102 ? -3.613 -10.022 -8.053 1.00 86.56 102 PRO A CA 1
ATOM 788 C C . PRO A 1 102 ? -3.297 -9.242 -6.772 1.00 86.56 102 PRO A C 1
ATOM 790 O O . PRO A 1 102 ? -3.892 -9.491 -5.723 1.00 86.56 102 PRO A O 1
ATOM 793 N N . LEU A 1 103 ? -2.415 -8.247 -6.865 1.00 80.81 103 LEU A N 1
ATOM 794 C CA . LEU A 1 103 ? -2.047 -7.376 -5.754 1.00 80.81 103 LEU A CA 1
ATOM 795 C C . LEU A 1 103 ? -3.209 -6.456 -5.352 1.00 80.81 103 LEU A C 1
ATOM 797 O O . LEU A 1 103 ? -3.533 -6.335 -4.170 1.00 80.81 103 LEU A O 1
ATOM 801 N N . ALA A 1 104 ? -3.885 -5.858 -6.333 1.00 84.56 104 ALA A N 1
ATOM 802 C CA . ALA A 1 104 ? -5.074 -5.044 -6.104 1.00 84.56 104 ALA A CA 1
ATOM 803 C C . ALA A 1 104 ? -6.222 -5.868 -5.493 1.00 84.56 104 ALA A C 1
ATOM 805 O O . ALA A 1 104 ? -6.894 -5.407 -4.569 1.00 84.56 104 ALA A O 1
ATOM 806 N N . VAL A 1 105 ? -6.413 -7.106 -5.961 1.00 89.50 105 VAL A N 1
ATOM 807 C CA . VAL A 1 105 ? -7.396 -8.045 -5.401 1.00 89.50 105 VAL A CA 1
ATOM 808 C C . VAL A 1 105 ? -7.070 -8.379 -3.946 1.00 89.50 105 VAL A C 1
ATOM 810 O O . VAL A 1 105 ? -7.972 -8.359 -3.111 1.00 89.50 105 VAL A O 1
ATOM 813 N N . LEU A 1 106 ? -5.800 -8.623 -3.609 1.00 84.94 106 LEU A N 1
ATOM 814 C CA . LEU A 1 106 ? -5.381 -8.884 -2.230 1.00 84.94 106 LEU A CA 1
ATOM 815 C C . LEU A 1 106 ? -5.742 -7.714 -1.303 1.00 84.94 106 LEU A C 1
ATOM 817 O O . LEU A 1 106 ? -6.381 -7.915 -0.270 1.00 84.94 106 LEU A O 1
ATOM 821 N N . VAL A 1 107 ? -5.408 -6.483 -1.704 1.00 82.00 107 VAL A N 1
ATOM 822 C CA . VAL A 1 107 ? -5.746 -5.271 -0.938 1.00 82.00 107 VAL A CA 1
ATOM 823 C C . VAL A 1 107 ? -7.261 -5.129 -0.777 1.00 82.00 107 VAL A C 1
ATOM 825 O O . VAL A 1 107 ? -7.746 -4.853 0.324 1.00 82.00 107 VAL A O 1
ATOM 828 N N . LEU A 1 108 ? -8.026 -5.356 -1.849 1.00 86.75 108 LEU A N 1
ATOM 829 C CA . LEU A 1 108 ? -9.485 -5.312 -1.808 1.00 86.75 108 LEU A CA 1
ATOM 830 C C . LEU A 1 108 ? -10.053 -6.341 -0.823 1.00 86.75 108 LEU A C 1
ATOM 832 O O . LEU A 1 108 ? -10.940 -6.000 -0.042 1.00 86.75 108 LEU A O 1
ATOM 836 N N . LEU A 1 109 ? -9.535 -7.571 -0.820 1.00 86.38 109 LEU A N 1
ATOM 837 C CA . LEU A 1 109 ? -9.957 -8.624 0.105 1.00 86.38 109 LEU A CA 1
ATOM 838 C C . LEU A 1 109 ? -9.644 -8.267 1.561 1.00 86.38 109 LEU A C 1
ATOM 840 O O . LEU A 1 109 ? -10.514 -8.437 2.415 1.00 86.38 109 LEU A O 1
ATOM 844 N N . CYS A 1 110 ? -8.469 -7.700 1.853 1.00 83.75 110 CYS A N 1
ATOM 845 C CA . CYS A 1 110 ? -8.128 -7.218 3.196 1.00 83.75 110 CYS A CA 1
ATOM 846 C C . CYS A 1 110 ? -9.100 -6.128 3.677 1.00 83.75 110 CYS A C 1
ATOM 848 O O . CYS A 1 110 ? -9.569 -6.149 4.822 1.00 83.75 110 CYS A O 1
ATOM 850 N N . LEU A 1 111 ? -9.464 -5.188 2.797 1.00 81.56 111 LEU A N 1
ATOM 851 C CA . LEU A 1 111 ? -10.482 -4.181 3.103 1.00 81.56 111 LEU A CA 1
ATOM 852 C C . LEU A 1 111 ? -11.839 -4.842 3.356 1.00 81.56 111 LEU A C 1
ATOM 854 O O . LEU A 1 111 ? -12.470 -4.582 4.384 1.00 81.56 111 LEU A O 1
ATOM 858 N N . LEU A 1 112 ? -12.267 -5.738 2.464 1.00 87.38 112 LEU A N 1
ATOM 859 C CA . LEU A 1 112 ? -13.527 -6.464 2.592 1.00 87.38 112 LEU A CA 1
ATOM 860 C C . LEU A 1 112 ? -13.596 -7.223 3.917 1.00 87.38 112 LEU A C 1
ATOM 862 O O . LEU A 1 112 ? -14.620 -7.186 4.588 1.00 87.38 112 LEU A O 1
ATOM 866 N N . GLN A 1 113 ? -12.501 -7.852 4.336 1.00 86.75 113 GLN A N 1
ATOM 867 C CA . GLN A 1 113 ? -12.389 -8.567 5.599 1.00 86.75 113 GLN A CA 1
ATOM 868 C C . GLN A 1 113 ? -12.534 -7.622 6.799 1.00 86.75 113 GLN A C 1
ATOM 870 O O . GLN A 1 113 ? -13.311 -7.898 7.719 1.00 86.75 113 GLN A O 1
ATOM 875 N N . ALA A 1 114 ? -11.864 -6.466 6.787 1.00 84.19 114 ALA A N 1
ATOM 876 C CA . ALA A 1 114 ? -12.016 -5.458 7.834 1.00 84.19 114 ALA A CA 1
ATOM 877 C C . ALA A 1 114 ? -13.467 -4.957 7.952 1.00 84.19 114 ALA A C 1
ATOM 879 O O . ALA A 1 114 ? -13.978 -4.812 9.071 1.00 84.19 114 ALA A O 1
ATOM 880 N N . TYR A 1 115 ? -14.144 -4.739 6.822 1.00 84.00 115 TYR A N 1
ATOM 881 C CA . TYR A 1 115 ? -15.558 -4.362 6.786 1.00 84.00 115 TYR A CA 1
ATOM 882 C C . TYR A 1 115 ? -16.484 -5.516 7.178 1.00 84.00 115 TYR A C 1
ATOM 884 O O . TYR A 1 115 ? -17.421 -5.294 7.941 1.00 84.00 115 TYR A O 1
ATOM 892 N N . ALA A 1 116 ? -16.201 -6.750 6.765 1.00 87.50 116 ALA A N 1
ATOM 893 C CA . ALA A 1 116 ? -16.970 -7.936 7.123 1.00 87.50 116 ALA A CA 1
ATOM 894 C C . ALA A 1 116 ? -16.932 -8.191 8.634 1.00 87.50 116 ALA A C 1
ATOM 896 O O . ALA A 1 116 ? -17.962 -8.499 9.230 1.00 87.50 116 ALA A O 1
ATOM 897 N N . TYR A 1 117 ? -15.788 -7.984 9.295 1.00 84.25 117 TYR A N 1
ATOM 898 C CA . TYR A 1 117 ? -15.706 -8.052 10.757 1.00 84.25 117 TYR A CA 1
ATOM 899 C C . TYR A 1 117 ? -16.555 -6.978 11.447 1.00 84.25 117 TYR A C 1
ATOM 901 O O . TYR A 1 117 ? -17.199 -7.260 12.460 1.00 84.25 117 TYR A O 1
ATOM 909 N N . ARG A 1 118 ? -16.607 -5.758 10.895 1.00 86.25 118 ARG A N 1
ATOM 910 C CA . ARG A 1 118 ? -17.509 -4.708 11.399 1.00 86.25 118 ARG A CA 1
ATOM 911 C C . ARG A 1 118 ? -18.972 -5.085 11.175 1.00 86.25 118 ARG A C 1
ATOM 913 O O . ARG A 1 118 ? -19.776 -4.964 12.096 1.00 86.25 118 ARG A O 1
ATOM 920 N N . LEU A 1 119 ? -19.298 -5.595 9.991 1.00 87.06 119 LEU A N 1
ATOM 921 C CA . LEU A 1 119 ? -20.647 -6.000 9.614 1.00 87.06 119 LEU A CA 1
ATOM 922 C C . LEU A 1 119 ? -21.142 -7.172 10.467 1.00 87.06 119 LEU A C 1
ATOM 924 O O . LEU A 1 119 ? -22.274 -7.139 10.934 1.00 87.06 119 LEU A O 1
ATOM 928 N N . ARG A 1 120 ? -20.286 -8.158 10.773 1.00 86.56 120 ARG A N 1
ATOM 929 C CA . ARG A 1 120 ? -20.607 -9.266 11.691 1.00 86.56 120 ARG A CA 1
ATOM 930 C C . ARG A 1 120 ? -21.107 -8.763 13.038 1.00 86.56 120 ARG A C 1
ATOM 932 O O . ARG A 1 120 ? -22.056 -9.322 13.576 1.00 86.56 120 ARG A O 1
ATOM 939 N N . ARG A 1 121 ? -20.510 -7.694 13.571 1.00 85.19 121 ARG A N 1
ATOM 940 C CA . ARG A 1 121 ? -20.972 -7.086 14.823 1.00 85.19 121 ARG A CA 1
ATOM 941 C C . ARG A 1 121 ? -22.353 -6.444 14.675 1.00 85.19 121 ARG A C 1
ATOM 943 O O . ARG A 1 121 ? -23.181 -6.608 15.565 1.00 85.19 121 ARG A O 1
ATOM 950 N N . VAL A 1 122 ? -22.614 -5.759 13.561 1.00 85.69 122 VAL A N 1
ATOM 951 C CA . VAL A 1 122 ? -23.933 -5.169 13.268 1.00 85.69 122 VAL A CA 1
ATOM 952 C C . VAL A 1 122 ? -24.993 -6.264 13.148 1.00 85.69 122 VAL A C 1
ATOM 954 O O . VAL A 1 122 ? -26.022 -6.196 13.813 1.00 85.69 122 VAL A O 1
ATOM 957 N N . ILE A 1 123 ? -24.701 -7.322 12.391 1.00 87.94 123 ILE A N 1
ATOM 958 C CA . ILE A 1 123 ? -25.591 -8.474 12.221 1.00 87.94 123 ILE A CA 1
ATOM 959 C C . ILE A 1 123 ? -25.859 -9.137 13.580 1.00 87.94 123 ILE A C 1
ATOM 961 O O . ILE A 1 123 ? -27.011 -9.332 13.955 1.00 87.94 123 ILE A O 1
ATOM 965 N N . ALA A 1 124 ? -24.822 -9.410 14.377 1.00 86.94 124 ALA A N 1
ATOM 966 C CA . ALA A 1 124 ? -24.988 -9.992 15.709 1.00 86.94 124 ALA A CA 1
ATOM 967 C C . ALA A 1 124 ? -25.818 -9.098 16.649 1.00 86.94 124 ALA A C 1
ATOM 969 O O . ALA A 1 124 ? -26.614 -9.611 17.434 1.00 86.94 124 ALA A O 1
ATOM 970 N N . SER A 1 125 ? -25.675 -7.771 16.552 1.00 87.81 125 SER A N 1
ATOM 971 C CA . SER A 1 125 ? -26.470 -6.821 17.342 1.00 87.81 125 SER A CA 1
ATOM 972 C C . SER A 1 125 ? -27.951 -6.826 16.962 1.00 87.81 125 SER A C 1
ATOM 974 O O . SER A 1 125 ? -28.802 -6.631 17.829 1.00 87.81 125 SER A O 1
ATOM 976 N N . PHE A 1 126 ? -28.250 -7.104 15.690 1.00 90.31 126 PHE A N 1
ATOM 977 C CA . PHE A 1 126 ? -29.612 -7.217 15.186 1.00 90.31 126 PHE A CA 1
ATOM 978 C C . PHE A 1 126 ? -30.292 -8.495 15.697 1.00 90.31 126 PHE A C 1
ATOM 980 O O . PHE A 1 126 ? -31.415 -8.435 16.187 1.00 90.31 126 PHE A O 1
ATOM 987 N N . TYR A 1 127 ? -29.592 -9.636 15.665 1.00 93.62 127 TYR A N 1
ATOM 988 C CA . TYR A 1 127 ? -30.146 -10.920 16.118 1.00 93.62 127 TYR A CA 1
ATOM 989 C C . TYR A 1 127 ? -30.164 -11.090 17.650 1.00 93.62 127 TYR A C 1
ATOM 991 O O . TYR A 1 127 ? -31.087 -11.703 18.185 1.00 93.62 127 TYR A O 1
ATOM 999 N N . PHE A 1 128 ? -29.181 -10.547 18.385 1.00 92.50 128 PHE A N 1
ATOM 1000 C CA . PHE A 1 128 ? -29.042 -10.737 19.841 1.00 92.50 128 PHE A CA 1
ATOM 1001 C C . PHE A 1 128 ? -28.929 -9.411 20.622 1.00 92.50 128 PHE A C 1
ATOM 1003 O O . PHE A 1 128 ? -27.925 -9.159 21.304 1.00 92.50 128 PHE A O 1
ATOM 1010 N N . PRO A 1 129 ? -29.980 -8.569 20.627 1.00 91.81 129 PRO A N 1
ATOM 1011 C CA . PRO A 1 129 ? -29.918 -7.226 21.210 1.00 91.81 129 PRO A CA 1
ATOM 1012 C C . PRO A 1 129 ? -29.675 -7.233 22.727 1.00 91.81 129 PRO A C 1
ATOM 1014 O O . PRO A 1 129 ? -29.004 -6.348 23.262 1.00 91.81 129 PRO A O 1
ATOM 1017 N N . LYS A 1 130 ? -30.172 -8.255 23.441 1.00 92.12 130 LYS A N 1
ATOM 1018 C CA . LYS A 1 130 ? -29.998 -8.377 24.900 1.00 92.12 130 LYS A CA 1
ATOM 1019 C C . LYS A 1 130 ? -28.525 -8.540 25.296 1.00 92.12 130 LYS A C 1
ATOM 1021 O O . LYS A 1 130 ? -28.090 -7.931 26.270 1.00 92.12 130 LYS A O 1
ATOM 1026 N N . GLN A 1 131 ? -27.751 -9.324 24.542 1.00 90.00 131 GLN A N 1
ATOM 1027 C CA . GLN A 1 131 ? -26.338 -9.572 24.849 1.00 90.00 131 GLN A CA 1
ATOM 1028 C C . GLN A 1 131 ? -25.453 -8.375 24.479 1.00 90.00 131 GLN A C 1
ATOM 1030 O O . GLN A 1 131 ? -24.576 -8.001 25.263 1.00 90.00 131 GLN A O 1
ATOM 1035 N N . GLU A 1 132 ? -25.702 -7.735 23.330 1.00 91.00 132 GLU A N 1
ATOM 1036 C CA . GLU A 1 132 ? -24.930 -6.559 22.909 1.00 91.00 132 GLU A CA 1
ATOM 1037 C C . GLU A 1 132 ? -25.162 -5.376 23.859 1.00 91.00 132 GLU A C 1
ATOM 1039 O O . GLU A 1 132 ? -24.201 -4.721 24.262 1.00 91.00 132 GLU A O 1
ATOM 1044 N N . LYS A 1 133 ? -26.402 -5.157 24.329 1.00 91.50 133 LYS A N 1
ATOM 1045 C CA . LYS A 1 133 ? -26.697 -4.110 25.321 1.00 91.50 133 LYS A CA 1
ATOM 1046 C C . LYS A 1 133 ? -25.882 -4.297 26.603 1.00 91.50 133 LYS A C 1
ATOM 1048 O O . LYS A 1 133 ? -25.281 -3.335 27.076 1.00 91.50 133 LYS A O 1
ATOM 1053 N N . SER A 1 134 ? -25.795 -5.519 27.131 1.00 94.44 134 SER A N 1
ATOM 1054 C CA . SER A 1 134 ? -24.984 -5.823 28.321 1.00 94.44 134 SER A CA 1
ATOM 1055 C C . SER A 1 134 ? -23.492 -5.559 28.099 1.00 94.44 134 SER A C 1
ATOM 1057 O O . SER A 1 134 ? -22.840 -4.951 28.950 1.00 94.44 134 SER A O 1
ATOM 1059 N N . ARG A 1 135 ? -22.946 -5.950 26.939 1.00 93.38 135 ARG A N 1
ATOM 1060 C CA . ARG A 1 135 ? -21.541 -5.686 26.573 1.00 93.38 135 ARG A CA 1
ATOM 1061 C C . ARG A 1 135 ? -21.248 -4.190 26.459 1.00 93.38 135 ARG A C 1
ATOM 1063 O O . ARG A 1 135 ? -20.235 -3.725 26.982 1.00 93.38 135 ARG A O 1
ATOM 1070 N N . VAL A 1 136 ? -22.140 -3.432 25.821 1.00 92.19 136 VAL A N 1
ATOM 1071 C CA . VAL A 1 136 ? -22.016 -1.974 25.675 1.00 92.19 136 VAL A CA 1
ATOM 1072 C C . VAL A 1 136 ? -22.098 -1.282 27.035 1.00 92.19 136 VAL A C 1
ATOM 1074 O O . VAL A 1 136 ? -21.263 -0.427 27.326 1.00 92.19 136 VAL A O 1
ATOM 1077 N N . LEU A 1 137 ? -23.037 -1.680 27.898 1.00 96.31 137 LEU A N 1
ATOM 1078 C CA . LEU A 1 137 ? -23.191 -1.097 29.234 1.00 96.31 137 LEU A CA 1
ATOM 1079 C C . LEU A 1 137 ? -21.966 -1.373 30.116 1.00 96.31 137 LEU A C 1
ATOM 1081 O O . LEU A 1 137 ? -21.493 -0.491 30.835 1.00 96.31 137 LEU A O 1
ATOM 1085 N N . TYR A 1 138 ? -21.408 -2.583 30.026 1.00 97.00 138 TYR A N 1
ATOM 1086 C CA . TYR A 1 138 ? -20.155 -2.933 30.689 1.00 97.00 138 TYR A CA 1
ATOM 1087 C C . TYR A 1 138 ? -18.989 -2.063 30.196 1.00 97.00 138 TYR A C 1
ATOM 1089 O O . TYR A 1 138 ? -18.275 -1.471 31.009 1.00 97.00 138 TYR A O 1
ATOM 1097 N N . LEU A 1 139 ? -18.814 -1.940 28.874 1.00 96.94 139 LEU A N 1
ATOM 1098 C CA . LEU A 1 139 ? -17.747 -1.132 28.281 1.00 96.94 139 LEU A CA 1
ATOM 1099 C C . LEU A 1 139 ? -17.876 0.346 28.671 1.00 96.94 139 LEU A C 1
ATOM 1101 O O . LEU A 1 139 ? -16.883 0.974 29.041 1.00 96.94 139 LEU A O 1
ATOM 1105 N N . TYR A 1 140 ? -19.096 0.881 28.641 1.00 97.00 140 TYR A N 1
ATOM 1106 C CA . TYR A 1 140 ? -19.398 2.243 29.067 1.00 97.00 140 TYR A CA 1
ATOM 1107 C C . TYR A 1 140 ? -18.992 2.474 30.525 1.00 97.00 140 TYR A C 1
ATOM 1109 O O . TYR A 1 140 ? -18.217 3.385 30.816 1.00 97.00 140 TYR A O 1
ATOM 1117 N N . ASN A 1 141 ? -19.432 1.602 31.436 1.00 97.94 141 ASN A N 1
ATOM 1118 C CA . ASN A 1 141 ? -19.087 1.698 32.854 1.00 97.94 141 ASN A CA 1
ATOM 1119 C C . ASN A 1 141 ? -17.576 1.580 33.096 1.00 97.94 141 ASN A C 1
ATOM 1121 O O . ASN A 1 141 ? -17.021 2.289 33.939 1.00 97.94 141 ASN A O 1
ATOM 1125 N N . LYS A 1 142 ? -16.885 0.723 32.337 1.00 97.81 142 LYS A N 1
ATOM 1126 C CA . LYS A 1 142 ? -15.426 0.584 32.399 1.00 97.81 142 LYS A CA 1
ATOM 1127 C C . LYS A 1 142 ? -14.718 1.878 31.987 1.00 97.81 142 LYS A C 1
ATOM 1129 O O . LYS A 1 142 ? -13.856 2.356 32.724 1.00 97.81 142 LYS A O 1
ATOM 1134 N N . LEU A 1 143 ? -15.106 2.467 30.854 1.00 97.81 143 LEU A N 1
ATOM 1135 C CA . LEU A 1 143 ? -14.556 3.735 30.363 1.00 97.81 143 LEU A CA 1
ATOM 1136 C C . LEU A 1 143 ? -14.847 4.891 31.326 1.00 97.81 143 LEU A C 1
ATOM 1138 O O . LEU A 1 143 ? -13.966 5.707 31.598 1.00 97.81 143 LEU A O 1
ATOM 1142 N N . LEU A 1 144 ? -16.057 4.942 31.886 1.00 97.75 144 LEU A N 1
ATOM 1143 C CA . LEU A 1 144 ? -16.443 5.954 32.866 1.00 97.75 144 LEU A CA 1
ATOM 1144 C C . LEU A 1 144 ? -15.577 5.862 34.131 1.00 97.75 144 LEU A C 1
ATOM 1146 O O . LEU A 1 144 ? -15.037 6.873 34.582 1.00 97.75 144 LEU A O 1
ATOM 1150 N N . ARG A 1 145 ? -15.357 4.647 34.656 1.00 97.81 145 ARG A N 1
ATOM 1151 C CA . ARG A 1 145 ? -14.448 4.411 35.791 1.00 97.81 145 ARG A CA 1
ATOM 1152 C C . ARG A 1 145 ? -13.010 4.816 35.478 1.00 97.81 145 ARG A C 1
ATOM 1154 O O . ARG A 1 145 ? -12.376 5.455 36.315 1.00 97.81 145 ARG A O 1
ATOM 1161 N N . GLN A 1 146 ? -12.500 4.495 34.288 1.00 97.44 146 GLN A N 1
ATOM 1162 C CA . GLN A 1 146 ? -11.157 4.910 33.868 1.00 97.44 146 GLN A CA 1
ATOM 1163 C C . GLN A 1 146 ? -11.018 6.434 33.828 1.00 97.44 146 GLN A C 1
ATOM 1165 O O . GLN A 1 146 ? -10.054 6.969 34.374 1.00 97.44 146 GLN A O 1
ATOM 1170 N N . ARG A 1 147 ? -11.998 7.143 33.254 1.00 97.88 147 ARG A N 1
ATOM 1171 C CA . ARG A 1 147 ? -12.012 8.614 33.220 1.00 97.88 147 ARG A CA 1
ATOM 1172 C C . ARG A 1 147 ? -12.068 9.212 34.622 1.00 97.88 147 ARG A C 1
ATOM 1174 O O . ARG A 1 147 ? -11.293 10.114 34.924 1.00 97.88 147 ARG A O 1
ATOM 1181 N N . HIS A 1 148 ? -12.928 8.686 35.492 1.00 97.38 148 HIS A N 1
ATOM 1182 C CA . HIS A 1 148 ? -13.031 9.155 36.872 1.00 97.38 148 HIS A CA 1
ATOM 1183 C C . HIS A 1 148 ? -11.721 8.945 37.647 1.00 97.38 148 HIS A C 1
ATOM 1185 O O . HIS A 1 148 ? -11.247 9.852 38.328 1.00 97.38 148 HIS A O 1
ATOM 1191 N N . CYS A 1 149 ? -11.093 7.774 37.494 1.00 97.62 149 CYS A N 1
ATOM 1192 C CA . CYS A 1 149 ? -9.786 7.482 38.078 1.00 97.62 149 CYS A CA 1
ATOM 1193 C C . CYS A 1 149 ? -8.708 8.441 37.551 1.00 97.62 149 CYS A C 1
ATOM 1195 O O . CYS A 1 149 ? -7.983 9.042 38.339 1.00 97.62 149 CYS A O 1
ATOM 1197 N N . PHE A 1 150 ? -8.653 8.661 36.234 1.00 97.44 150 PHE A N 1
ATOM 1198 C CA . PHE A 1 150 ? -7.705 9.590 35.624 1.00 97.44 150 PHE A CA 1
ATOM 1199 C C . PHE A 1 150 ? -7.871 11.014 36.166 1.00 97.44 150 PHE A C 1
ATOM 1201 O O . PHE A 1 150 ? -6.899 11.609 36.623 1.00 97.44 150 PHE A O 1
ATOM 1208 N N . VAL A 1 151 ? -9.099 11.544 36.193 1.00 97.19 151 VAL A N 1
ATOM 1209 C CA . VAL A 1 151 ? -9.385 12.884 36.731 1.00 97.19 151 VAL A CA 1
ATOM 1210 C C . VAL A 1 151 ? -8.998 12.979 38.204 1.00 97.19 151 VAL A C 1
ATOM 1212 O O . VAL A 1 151 ? -8.384 13.964 38.610 1.00 97.19 151 VAL A O 1
ATOM 1215 N N . ARG A 1 152 ? -9.305 11.954 39.004 1.00 97.06 152 ARG A N 1
ATOM 1216 C CA . ARG A 1 152 ? -8.914 11.904 40.416 1.00 97.06 152 ARG A CA 1
ATOM 1217 C C . ARG A 1 152 ? -7.394 11.963 40.577 1.00 97.06 152 ARG A C 1
ATOM 1219 O O . ARG A 1 152 ? -6.903 12.804 41.324 1.00 97.06 152 ARG A O 1
ATOM 1226 N N . LEU A 1 153 ? -6.655 11.143 39.833 1.00 96.88 153 LEU A N 1
ATOM 1227 C CA . LEU A 1 153 ? -5.190 11.133 39.862 1.00 96.88 153 LEU A CA 1
ATOM 1228 C C . LEU A 1 153 ? -4.599 12.477 39.424 1.00 96.88 153 LEU A C 1
ATOM 1230 O O . LEU A 1 153 ? -3.656 12.965 40.044 1.00 96.88 153 LEU A O 1
ATOM 1234 N N . GLN A 1 154 ? -5.157 13.106 38.387 1.00 96.44 154 GLN A N 1
ATOM 1235 C CA . GLN A 1 154 ? -4.721 14.432 37.944 1.00 96.44 154 GLN A CA 1
ATOM 1236 C C . GLN A 1 154 ? -4.986 15.502 39.011 1.00 96.44 154 GLN A C 1
ATOM 1238 O O . GLN A 1 154 ? -4.093 16.290 39.316 1.00 96.44 154 GLN A O 1
ATOM 1243 N N . ARG A 1 155 ? -6.164 15.496 39.649 1.00 96.25 155 ARG A N 1
ATOM 1244 C CA . ARG A 1 155 ? -6.480 16.411 40.761 1.00 96.25 155 ARG A CA 1
ATOM 1245 C C . ARG A 1 155 ? -5.529 16.227 41.937 1.00 96.25 155 ARG A C 1
ATOM 1247 O O . ARG A 1 155 ? -5.022 17.212 42.462 1.00 96.25 155 ARG A O 1
ATOM 1254 N N . GLU A 1 156 ? -5.240 14.986 42.319 1.00 95.75 156 GLU A N 1
ATOM 1255 C CA . GLU A 1 156 ? -4.279 14.696 43.385 1.00 95.75 156 GLU A CA 1
ATOM 1256 C C . GLU A 1 156 ? -2.864 15.170 43.017 1.00 95.75 156 GLU A C 1
ATOM 1258 O O . GLU A 1 156 ? -2.174 15.741 43.862 1.00 95.75 156 GLU A O 1
ATOM 1263 N N . ARG A 1 157 ? -2.435 15.012 41.757 1.00 95.06 157 ARG A N 1
ATOM 1264 C CA . ARG A 1 157 ? -1.148 15.543 41.271 1.00 95.06 157 ARG A CA 1
ATOM 1265 C C . ARG A 1 157 ? -1.090 17.069 41.346 1.00 95.06 157 ARG A C 1
ATOM 1267 O O . ARG A 1 157 ? -0.101 17.601 41.848 1.00 95.06 157 ARG A O 1
ATOM 1274 N N . ILE A 1 158 ? -2.139 17.762 40.903 1.00 94.06 158 ILE A N 1
ATOM 1275 C CA . ILE A 1 158 ? -2.230 19.229 40.972 1.00 94.06 158 ILE A CA 1
ATOM 1276 C C . ILE A 1 158 ? -2.220 19.690 42.433 1.00 94.06 158 ILE A C 1
ATOM 1278 O O . ILE A 1 158 ? -1.406 20.536 42.792 1.00 94.06 158 ILE A O 1
ATOM 1282 N N . ALA A 1 159 ? -3.037 19.085 43.300 1.00 92.12 159 ALA A N 1
ATOM 1283 C CA . ALA A 1 159 ? -3.089 19.421 44.722 1.00 92.12 159 ALA A CA 1
ATOM 1284 C C . ALA A 1 159 ? -1.734 19.209 45.419 1.00 92.12 159 ALA A C 1
ATOM 1286 O O . ALA A 1 159 ? -1.299 20.057 46.196 1.00 92.12 159 ALA A O 1
ATOM 1287 N N . ARG A 1 160 ? -1.019 18.116 45.111 1.00 91.50 160 ARG A N 1
ATOM 1288 C CA . ARG A 1 160 ?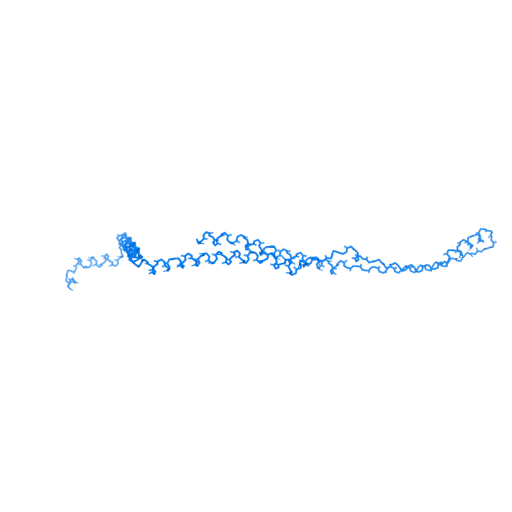 0.348 17.887 45.612 1.00 91.50 160 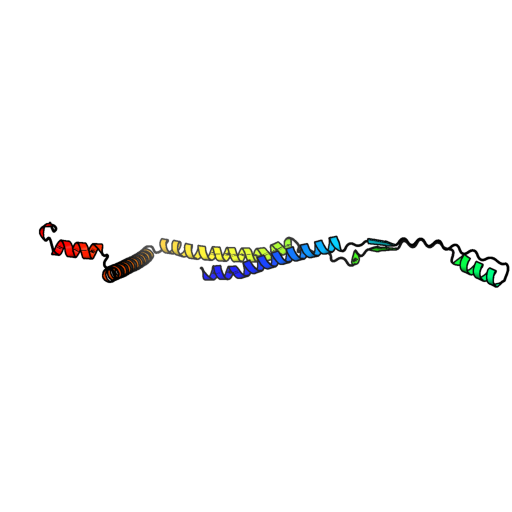ARG A CA 1
ATOM 1289 C C . ARG A 1 160 ? 1.328 18.949 45.109 1.00 91.50 160 ARG A C 1
ATOM 1291 O O . ARG A 1 160 ? 2.194 19.367 45.872 1.00 91.50 160 ARG A O 1
ATOM 1298 N N . ARG A 1 161 ? 1.199 19.396 43.855 1.00 89.50 161 ARG A N 1
ATOM 1299 C CA . ARG A 1 161 ? 2.065 20.438 43.283 1.00 89.50 161 ARG A CA 1
ATOM 1300 C C . ARG A 1 161 ? 1.823 21.800 43.931 1.00 89.50 161 ARG A C 1
ATOM 1302 O O . ARG A 1 161 ? 2.792 22.445 44.311 1.00 89.50 161 ARG A O 1
ATOM 1309 N N . VAL A 1 162 ? 0.558 22.169 44.139 1.00 86.69 162 VAL A N 1
ATOM 1310 C CA . VAL A 1 162 ? 0.161 23.382 44.875 1.00 86.69 162 VAL A CA 1
ATOM 1311 C C . VAL A 1 162 ? 0.650 23.334 46.325 1.00 86.69 162 VAL A C 1
ATOM 1313 O O . VAL A 1 162 ? 1.139 24.334 46.827 1.00 86.69 162 VAL A O 1
ATOM 1316 N N . ARG A 1 163 ? 0.599 22.174 46.996 1.00 82.44 163 ARG A N 1
ATOM 1317 C CA . ARG A 1 163 ? 1.159 22.030 48.355 1.00 82.44 163 ARG A CA 1
ATOM 1318 C C . ARG A 1 163 ? 2.681 22.180 48.409 1.00 82.44 163 ARG A C 1
ATOM 1320 O O . ARG A 1 163 ? 3.186 22.681 49.403 1.00 82.44 163 ARG A O 1
ATOM 1327 N N . ARG A 1 164 ? 3.416 21.712 47.391 1.00 82.62 164 ARG A N 1
ATOM 1328 C CA . ARG A 1 164 ? 4.887 21.843 47.339 1.00 82.62 164 ARG A CA 1
ATOM 1329 C C . ARG A 1 164 ? 5.341 23.261 47.004 1.00 82.62 164 ARG A C 1
ATOM 1331 O O . ARG A 1 164 ? 6.358 23.695 47.527 1.00 82.62 164 ARG A O 1
ATOM 1338 N N . TYR A 1 165 ? 4.597 23.955 46.149 1.00 80.38 165 TYR A N 1
ATOM 1339 C CA . TYR A 1 165 ? 4.850 25.344 45.780 1.00 80.38 165 TYR A CA 1
ATOM 1340 C C . TYR A 1 165 ? 3.582 26.159 46.038 1.00 80.38 165 TYR A C 1
ATOM 1342 O O . TYR A 1 165 ? 2.865 26.482 45.084 1.00 80.38 165 TYR A O 1
ATOM 1350 N N . PRO A 1 166 ? 3.253 26.449 47.311 1.00 74.12 166 PRO A N 1
ATOM 1351 C CA . PRO A 1 166 ? 2.143 27.339 47.601 1.00 74.12 166 PRO A CA 1
ATOM 1352 C C . PRO A 1 166 ? 2.466 28.681 46.948 1.00 74.12 166 PRO A C 1
ATOM 1354 O O . PRO A 1 166 ? 3.554 29.229 47.136 1.00 74.12 166 PRO A O 1
ATOM 1357 N N . ALA A 1 167 ? 1.554 29.186 46.118 1.00 74.00 167 ALA A N 1
ATOM 1358 C CA . ALA A 1 167 ? 1.744 30.486 45.499 1.00 74.00 167 ALA A CA 1
ATOM 1359 C C . ALA A 1 167 ? 1.954 31.521 46.614 1.00 74.00 167 ALA A C 1
ATOM 1361 O O . ALA A 1 167 ? 1.261 31.490 47.633 1.00 74.00 167 ALA A O 1
ATOM 1362 N N . VAL A 1 168 ? 2.889 32.455 46.433 1.00 67.31 168 VAL A N 1
ATOM 1363 C CA . VAL A 1 168 ? 3.154 33.516 47.425 1.00 67.31 168 VAL A CA 1
ATOM 1364 C C . VAL A 1 168 ? 1.854 34.252 47.787 1.00 67.31 168 VAL A C 1
ATOM 1366 O O . VAL A 1 168 ? 1.622 34.568 48.951 1.00 67.31 168 VAL A O 1
ATOM 1369 N N . GLY A 1 169 ? 0.940 34.390 46.816 1.00 68.75 169 GLY A N 1
ATOM 1370 C CA . GLY A 1 169 ? -0.415 34.900 47.023 1.00 68.75 169 GLY A CA 1
ATOM 1371 C C . GLY A 1 169 ? -1.257 34.093 48.020 1.00 68.75 169 GLY A C 1
ATOM 1372 O O . GLY A 1 169 ? -1.915 34.703 48.849 1.00 68.75 169 GLY A O 1
ATOM 1373 N N . THR A 1 170 ? -1.214 32.753 48.018 1.00 70.00 170 THR A N 1
ATOM 1374 C CA . THR A 1 170 ? -1.977 31.933 48.983 1.00 70.00 170 THR A CA 1
ATOM 1375 C C . THR A 1 170 ? -1.417 32.018 50.402 1.00 70.00 170 THR A C 1
ATOM 1377 O O . THR A 1 170 ? -2.193 32.049 51.350 1.00 70.00 170 THR A O 1
ATOM 1380 N N . VAL A 1 171 ? -0.093 32.141 50.555 1.00 71.06 171 VAL A N 1
ATOM 1381 C CA . VAL A 1 171 ? 0.553 32.316 51.871 1.00 71.06 171 VAL A CA 1
ATOM 1382 C C . VAL A 1 171 ? 0.274 33.709 52.439 1.00 71.06 171 VAL A C 1
ATOM 1384 O O . VAL A 1 171 ? -0.036 33.845 53.619 1.00 71.06 171 VAL A O 1
ATOM 1387 N N . LEU A 1 172 ? 0.326 34.747 51.596 1.00 72.81 172 LEU A N 1
ATOM 1388 C CA . LEU A 1 172 ? -0.045 36.113 51.975 1.00 72.81 172 LEU A CA 1
ATOM 1389 C C . LEU A 1 172 ? -1.525 36.221 52.348 1.00 72.81 172 LEU A C 1
ATOM 1391 O O . LEU A 1 172 ? -1.851 36.894 53.320 1.00 72.81 172 LEU A O 1
ATOM 1395 N N . LEU A 1 173 ? -2.416 35.545 51.617 1.00 75.62 173 LEU A N 1
ATOM 1396 C CA . LEU A 1 173 ? -3.851 35.545 51.905 1.00 75.62 173 LEU A CA 1
ATOM 1397 C C . LEU A 1 173 ? -4.153 34.803 53.214 1.00 75.62 173 LEU A C 1
ATOM 1399 O O . LEU A 1 173 ? -4.880 35.331 54.050 1.00 75.62 173 LEU A O 1
ATOM 1403 N N . GLU A 1 174 ? -3.525 33.646 53.458 1.00 76.38 174 GLU A N 1
ATOM 1404 C CA . GLU A 1 174 ? -3.604 32.954 54.754 1.00 76.38 174 GLU A CA 1
ATOM 1405 C C . GLU A 1 174 ? -3.049 33.808 55.902 1.00 76.38 174 GLU A C 1
ATOM 1407 O O . GLU A 1 174 ? -3.668 33.882 56.965 1.00 76.38 174 GLU A O 1
ATOM 1412 N N . TRP A 1 175 ? -1.920 34.494 55.698 1.00 76.81 175 TRP A N 1
ATOM 1413 C CA . TRP A 1 175 ? -1.328 35.392 56.691 1.00 76.81 175 TRP A CA 1
ATOM 1414 C C . TRP A 1 175 ? -2.213 36.616 56.975 1.00 76.81 175 TRP A C 1
ATOM 1416 O O . TRP A 1 175 ? -2.453 36.936 58.141 1.00 76.81 175 TRP A O 1
ATOM 1426 N N . CYS A 1 176 ? -2.767 37.257 55.941 1.00 78.56 176 CYS A N 1
ATOM 1427 C CA . CYS A 1 176 ? -3.718 38.365 56.070 1.00 78.56 176 CYS A CA 1
ATOM 1428 C C . CYS A 1 176 ? -5.001 37.929 56.785 1.00 78.56 176 CYS A C 1
ATOM 1430 O O . CYS A 1 176 ? -5.431 38.605 57.717 1.00 78.56 176 CYS A O 1
ATOM 1432 N N . CYS A 1 177 ? -5.577 36.777 56.427 1.00 76.75 177 CYS A N 1
ATOM 1433 C CA . CYS A 1 177 ? -6.748 36.227 57.111 1.00 76.75 177 CYS A CA 1
ATOM 1434 C C . CYS A 1 177 ? -6.457 35.866 58.578 1.00 76.75 177 CYS A C 1
ATOM 1436 O O . CYS A 1 177 ? -7.341 36.004 59.422 1.00 76.75 177 CYS A O 1
ATOM 1438 N N . ARG A 1 178 ? -5.228 35.439 58.906 1.00 78.38 178 ARG A N 1
ATOM 1439 C CA . ARG A 1 178 ? -4.788 35.220 60.297 1.00 78.38 178 ARG A CA 1
ATOM 1440 C C . ARG A 1 178 ? -4.653 36.522 61.078 1.00 78.38 178 ARG A C 1
ATOM 1442 O O . ARG A 1 178 ? -4.987 36.559 62.257 1.00 78.38 178 ARG A O 1
ATOM 1449 N N . ARG A 1 179 ? -4.131 37.571 60.441 1.00 80.88 179 ARG A N 1
ATOM 1450 C CA . ARG A 1 179 ? -3.893 38.871 61.076 1.00 80.88 179 ARG A CA 1
ATOM 1451 C C . ARG A 1 179 ? -5.199 39.658 61.254 1.00 80.88 179 ARG A C 1
ATOM 1453 O O . ARG A 1 179 ? -5.323 40.398 62.222 1.00 80.88 179 ARG A O 1
ATOM 1460 N N . TRP A 1 180 ? -6.151 39.521 60.328 1.00 78.75 180 TRP A N 1
ATOM 1461 C CA . TRP A 1 180 ? -7.399 40.292 60.289 1.00 78.75 180 TRP A CA 1
ATOM 1462 C C . TRP A 1 180 ? -8.624 39.359 60.205 1.00 78.75 180 TRP A C 1
ATOM 1464 O O . TRP A 1 180 ? -9.161 39.127 59.120 1.00 78.75 180 TRP A O 1
ATOM 1474 N N . PRO A 1 181 ? -9.137 38.856 61.347 1.00 71.69 181 PRO A N 1
ATOM 1475 C CA . PRO A 1 181 ? -10.254 37.903 61.371 1.00 71.69 181 PRO A CA 1
ATOM 1476 C C . PRO A 1 181 ? -11.590 38.492 60.882 1.00 71.69 181 PRO A C 1
ATOM 1478 O O . PRO A 1 181 ? -12.519 37.746 60.582 1.00 71.69 181 PRO A O 1
ATOM 1481 N N . ARG A 1 182 ? -11.697 39.824 60.768 1.00 67.38 182 ARG A N 1
ATOM 1482 C CA . ARG A 1 182 ? -12.906 40.523 60.296 1.00 67.38 182 ARG A CA 1
ATOM 1483 C C . ARG A 1 182 ? -13.141 40.433 58.782 1.00 67.38 182 ARG A C 1
ATOM 1485 O O . ARG A 1 182 ? -14.262 40.674 58.359 1.00 67.38 182 ARG A O 1
ATOM 1492 N N . LEU A 1 183 ? -12.134 40.058 57.986 1.00 60.81 183 LEU A N 1
ATOM 1493 C CA . LEU A 1 183 ? -12.261 39.852 56.531 1.00 60.81 183 LEU A CA 1
ATOM 1494 C C . LEU A 1 183 ? -12.831 38.472 56.144 1.00 60.81 183 LEU A C 1
ATOM 1496 O O . LEU A 1 183 ? -12.960 38.172 54.963 1.00 60.81 183 LEU A O 1
ATOM 1500 N N . ARG A 1 184 ? -13.147 37.613 57.122 1.00 57.06 184 ARG A N 1
ATOM 1501 C CA . ARG A 1 184 ? -13.624 36.234 56.914 1.00 57.06 184 ARG A CA 1
ATOM 1502 C C . ARG A 1 184 ? -15.157 36.101 56.964 1.00 57.06 184 ARG A C 1
ATOM 1504 O O . ARG A 1 184 ? -15.651 35.046 57.360 1.00 57.06 184 ARG A O 1
ATOM 1511 N N . ARG A 1 185 ? -15.891 37.170 56.654 1.00 52.25 185 ARG A N 1
ATOM 1512 C CA . ARG A 1 185 ? -17.356 37.166 56.536 1.00 52.25 185 ARG A CA 1
ATOM 1513 C C . ARG A 1 185 ? -17.766 37.242 55.080 1.00 52.25 185 ARG A C 1
ATOM 1515 O O . ARG A 1 185 ? -17.152 38.059 54.365 1.00 52.25 185 ARG A O 1
#